Protein AF-J2WR04-F1 (afdb_monomer)

Nearest PDB structures (foldseek):
  4c2e-assembly1_B  TM=9.313E-01  e=5.867E-03  Bacillus subtilis subsp. subtilis str. 168
  4c2c-assembly1_A  TM=5.472E-01  e=3.733E-03  Bacillus subtilis subsp. subtilis str. 168
  4c2g-assembly1_A-2  TM=5.719E-01  e=6.570E-03  Bacillus subtilis subsp. subtilis str. 168
  4c2h-assembly1_B  TM=5.381E-01  e=5.240E-03  Bacillus subtilis subsp. subtilis str. 168
  4g54-assembly1_A  TM=4.168E-01  e=1.370E-02  Vibrio vulnificus

Mean predicted aligned error: 16.48 Å

Secondary structure (DSSP, 8-state):
-----------------------------S-----SEEEEE--GGG-SEEEEEEETTTTEEEEEETT-TTPEEE---EEEE-GGGPEEEE-SSSS-EEEEEE-TTSPEEEEEEEEEEEEE---SS---S---PEEEEEEEEE-B--HHHHH-S--SS----SEE-TT-B-HHHHHHHHHHHHTTS--S---SB--HHHHHHHHHHHHHTTS-----EEHHHHHHHHHHHHHH----

Solvent-accessible surface area (backbone atoms only — not comparable to full-atom values): 14026 Å² total; per-residue (Å²): 134,84,87,88,84,86,84,84,92,77,92,74,90,76,84,79,79,82,74,82,79,79,78,72,83,73,78,79,89,62,85,71,71,85,60,46,21,2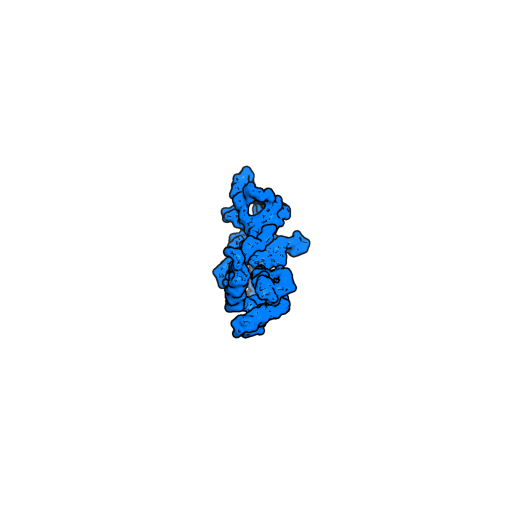8,45,34,78,41,59,68,92,81,41,56,51,33,32,42,38,36,33,66,77,78,70,43,46,41,34,34,36,56,93,38,48,85,39,40,24,28,62,84,50,61,71,45,83,49,76,96,70,28,36,41,27,33,42,96,84,55,88,28,30,33,42,35,38,70,45,96,88,54,34,34,37,40,40,27,46,57,20,65,26,40,60,52,68,85,51,98,59,91,64,82,92,77,61,79,67,44,68,42,66,48,78,44,76,18,44,59,44,56,68,71,75,57,61,63,62,90,74,90,84,69,79,72,72,52,63,48,45,70,77,43,68,33,58,65,39,25,55,54,39,41,46,32,32,77,66,66,52,34,96,66,84,59,44,39,58,32,38,73,65,52,23,50,21,43,20,50,52,27,49,76,74,75,45,80,61,75,28,53,43,28,57,67,54,49,52,53,49,50,56,55,36,56,69,72,64,71,76,131

pLDDT: mean 73.37, std 18.85, range [32.47, 96.75]

Foldseek 3Di:
DDDDDDDDDDDDDDDDDDDPPPPDPPDDPDDDDLFQKFKDADDVVVDQWGMWIARNVVRWIWTDTDLAPQWTWTAPWDWDQDPPRWIKTADPPDPWIWIWDQDPVSWIKIATDQGWIATPRPDPDDADRDDPTDGDHDIDTTHGDDVVVVPPPVDDDDPPFQWADAADFHPVQQRLQVLLVLVVLADDRRGRHCHVSQLNSLLVQCVVVVHHSRSIRGPVSVVVSSVVSVVSPPPD

Sequence (236 aa):
MNRFHSPSLGLLLFALAMSPATAQPKKPTAKPPAAQCFRLDVDEAHGPIKRIQVDYGKKDFTVEQWGAPGIRYVMAANCTPGKNGVLSCGTECEGGGASLSIRRDGVLVLDAEAFPLYAEVKSALPGPGDVDAAVLTGLFNLPPVSDQLCGDAIEANQRPELDLRKGEFEPRIKELEQMLVDLGYLARRPSWYFTGKTEAAIAQFQRAIGSKSTGVADAETVGKLRMTAAVRGGSC

Radius of gyration: 29.05 Å; Cα contacts (8 Å, |Δi|>4): 383; chains: 1; bounding box: 70×41×114 Å

Structure (mmCIF, N/CA/C/O backbone):
data_AF-J2WR04-F1
#
_entry.id   AF-J2WR04-F1
#
loop_
_atom_site.group_PDB
_atom_site.id
_atom_site.type_symbol
_atom_site.label_atom_id
_atom_site.label_alt_id
_atom_site.label_comp_id
_atom_site.label_asym_id
_atom_site.label_entity_id
_atom_site.label_seq_id
_atom_site.pdbx_PDB_ins_code
_atom_site.Cartn_x
_atom_site.Cartn_y
_atom_site.Cartn_z
_atom_site.occupancy
_atom_site.B_iso_or_equiv
_atom_site.auth_seq_id
_atom_site.auth_comp_id
_atom_site.auth_asym_id
_atom_site.auth_atom_id
_atom_site.pdbx_PDB_model_num
ATOM 1 N N . MET A 1 1 ? -43.347 23.421 -84.878 1.00 40.16 1 MET A N 1
ATOM 2 C CA . MET A 1 1 ? -41.949 23.864 -84.688 1.00 40.16 1 MET A CA 1
ATOM 3 C C . MET A 1 1 ? -41.861 24.639 -83.381 1.00 40.16 1 MET A C 1
ATOM 5 O O . MET A 1 1 ? -42.708 25.483 -83.155 1.00 40.16 1 MET A O 1
ATOM 9 N N . ASN A 1 2 ? -40.845 24.330 -82.573 1.00 35.72 2 ASN A N 1
ATOM 10 C CA . ASN A 1 2 ? -40.285 25.116 -81.463 1.00 35.72 2 ASN A CA 1
ATOM 11 C C . ASN A 1 2 ? -41.105 25.438 -80.191 1.00 35.72 2 ASN A C 1
ATOM 13 O O . ASN A 1 2 ? -41.858 26.395 -80.143 1.00 35.72 2 ASN A O 1
ATOM 17 N N . ARG A 1 3 ? -40.748 24.666 -79.147 1.00 44.47 3 ARG A N 1
ATOM 18 C CA . ARG A 1 3 ? -40.232 25.027 -77.802 1.00 44.47 3 ARG A CA 1
ATOM 19 C C . ARG A 1 3 ? -41.023 25.946 -76.846 1.00 44.47 3 ARG A C 1
ATOM 21 O O . ARG A 1 3 ? -41.546 26.976 -77.234 1.00 44.47 3 ARG A O 1
ATOM 28 N N . PHE A 1 4 ? -40.822 25.602 -75.560 1.00 39.12 4 PHE A N 1
ATOM 29 C CA . PHE A 1 4 ? -40.938 26.381 -74.310 1.00 39.12 4 PHE A CA 1
ATOM 30 C C . PHE A 1 4 ? -42.288 26.354 -73.560 1.00 39.12 4 PHE A C 1
ATOM 32 O O . PHE A 1 4 ? -43.213 27.049 -73.949 1.00 39.12 4 PHE A O 1
ATOM 39 N N . HIS A 1 5 ? -42.377 25.659 -72.411 1.00 38.19 5 HIS A N 1
ATOM 40 C CA . HIS A 1 5 ? -42.138 26.241 -71.069 1.00 38.19 5 HIS A CA 1
ATOM 41 C C . HIS A 1 5 ? -42.432 25.254 -69.907 1.00 38.19 5 HIS A C 1
ATOM 43 O O . HIS A 1 5 ? -43.482 24.629 -69.869 1.00 38.19 5 HIS A O 1
ATOM 49 N N . SER A 1 6 ? -41.470 25.213 -68.975 1.00 46.34 6 SER A N 1
ATOM 50 C CA . SER A 1 6 ? -41.470 24.920 -67.523 1.00 46.34 6 SER A CA 1
ATOM 51 C C . SER A 1 6 ? -42.136 23.676 -66.889 1.00 46.34 6 SER A C 1
ATOM 53 O O . SER A 1 6 ? -43.314 23.412 -67.111 1.00 46.34 6 SER A O 1
ATOM 55 N N . PRO A 1 7 ? -41.412 22.982 -65.975 1.00 47.91 7 PRO A N 1
ATOM 56 C CA . PRO A 1 7 ? -41.937 21.928 -65.114 1.00 47.91 7 PRO A CA 1
ATOM 57 C C . PRO A 1 7 ? -42.412 22.445 -63.741 1.00 47.91 7 PRO A C 1
ATOM 59 O O . PRO A 1 7 ? -42.090 23.549 -63.300 1.00 47.91 7 PRO A O 1
ATOM 62 N N . SER A 1 8 ? -43.192 21.587 -63.090 1.00 44.09 8 SER A N 1
ATOM 63 C CA . SER A 1 8 ? -43.980 21.775 -61.875 1.00 44.09 8 SER A CA 1
ATOM 64 C C . SER A 1 8 ? -43.195 22.172 -60.621 1.00 44.09 8 SER A C 1
ATOM 66 O O . SER A 1 8 ? -42.158 21.596 -60.296 1.00 44.09 8 SER A O 1
ATOM 68 N N . LEU A 1 9 ? -43.776 23.103 -59.860 1.00 46.12 9 LEU A N 1
ATOM 69 C CA . LEU A 1 9 ? -43.355 23.510 -58.523 1.00 46.12 9 LEU A CA 1
ATOM 70 C C . LEU A 1 9 ? -43.966 22.543 -57.489 1.00 46.12 9 LEU A C 1
ATOM 72 O O . LEU A 1 9 ? -45.148 22.635 -57.166 1.00 46.12 9 LEU A O 1
ATOM 76 N N . GLY A 1 10 ? -43.172 21.590 -57.001 1.00 44.19 10 GLY A N 1
ATOM 77 C CA . GLY A 1 10 ? -43.526 20.686 -55.905 1.00 44.19 10 GLY A CA 1
ATOM 78 C C . GLY A 1 10 ? -42.571 20.896 -54.738 1.00 44.19 10 GLY A C 1
ATOM 79 O O . GLY A 1 10 ? -41.452 20.392 -54.746 1.00 44.19 10 GLY A O 1
ATOM 80 N N . LEU A 1 11 ? -43.006 21.690 -53.764 1.00 50.59 11 LEU A N 1
ATOM 81 C CA . LEU A 1 11 ? -42.272 22.035 -52.552 1.00 50.59 11 LEU A CA 1
ATOM 82 C C . LEU A 1 11 ? -42.224 20.810 -51.616 1.00 50.59 11 LEU A C 1
ATOM 84 O O . LEU A 1 11 ? -43.235 20.446 -51.022 1.00 50.59 11 LEU A O 1
ATOM 88 N N . LEU A 1 12 ? -41.061 20.170 -51.482 1.00 47.12 12 LEU A N 1
ATOM 89 C CA . LEU A 1 12 ? -40.796 19.132 -50.479 1.00 47.12 12 LEU A CA 1
ATOM 90 C C . LEU A 1 12 ? -39.713 19.648 -49.526 1.00 47.12 12 LEU A C 1
ATOM 92 O O . LEU A 1 12 ? -38.527 19.652 -49.853 1.00 47.12 12 LEU A O 1
ATOM 96 N N . LEU A 1 13 ? -40.137 20.107 -48.344 1.00 46.44 13 LEU A N 1
ATOM 97 C CA . LEU A 1 13 ? -39.250 20.334 -47.205 1.00 46.44 13 LEU A CA 1
ATOM 98 C C . LEU A 1 13 ? -38.704 18.978 -46.733 1.00 46.44 13 LEU A C 1
ATOM 100 O O . LEU A 1 13 ? -39.419 18.213 -46.091 1.00 46.44 13 LEU A O 1
ATOM 104 N N . PHE A 1 14 ? -37.431 18.705 -47.007 1.00 46.47 14 PHE A N 1
ATOM 105 C CA . PHE A 1 14 ? -36.668 17.690 -46.285 1.00 46.47 14 PHE A CA 1
ATOM 106 C C . PHE A 1 14 ? -35.839 18.382 -45.202 1.00 46.47 14 PHE A C 1
ATOM 108 O O . PHE A 1 14 ? -34.864 19.077 -45.485 1.00 46.47 14 PHE A O 1
ATOM 115 N N . ALA A 1 15 ? -36.252 18.201 -43.950 1.00 50.16 15 ALA A N 1
ATOM 116 C CA . ALA A 1 15 ? -35.460 18.555 -42.785 1.00 50.16 15 ALA A CA 1
ATOM 117 C C . ALA A 1 15 ? -34.218 17.647 -42.731 1.00 50.16 15 ALA A C 1
ATOM 119 O O . ALA A 1 15 ? -34.334 16.451 -42.462 1.00 50.16 15 ALA A O 1
ATOM 120 N N . LEU A 1 16 ? -33.028 18.198 -42.990 1.00 44.72 16 LEU A N 1
ATOM 121 C CA . LEU A 1 16 ? -31.776 17.515 -42.667 1.00 44.72 16 LEU A CA 1
ATOM 122 C C . LEU A 1 16 ? -31.535 17.616 -41.157 1.00 44.72 16 LEU A C 1
ATOM 124 O O . LEU A 1 16 ? -31.163 18.667 -40.637 1.00 44.72 16 LEU A O 1
ATOM 128 N N . ALA A 1 17 ? -31.728 16.500 -40.460 1.00 48.22 17 ALA A N 1
ATOM 129 C CA . ALA A 1 17 ? -31.204 16.298 -39.120 1.00 48.22 17 ALA A CA 1
ATOM 130 C C . ALA A 1 17 ? -29.667 16.251 -39.185 1.00 48.22 17 ALA A C 1
ATOM 132 O O . ALA A 1 17 ? -29.094 15.365 -39.819 1.00 48.22 17 ALA A O 1
ATOM 133 N N . MET A 1 18 ? -28.988 17.203 -38.542 1.00 44.94 18 MET A N 1
ATOM 134 C CA . MET A 1 18 ? -27.543 17.117 -38.331 1.00 44.94 18 MET A CA 1
ATOM 135 C C . MET A 1 18 ? -27.273 16.143 -37.183 1.00 44.94 18 MET A C 1
ATOM 137 O O . MET A 1 18 ? -27.540 16.448 -36.023 1.00 44.94 18 MET A O 1
ATOM 141 N N . SER A 1 19 ? -26.750 14.958 -37.497 1.00 49.19 19 SER A N 1
ATOM 142 C CA . SER A 1 19 ? -26.147 14.083 -36.490 1.00 49.19 19 SER A CA 1
ATOM 143 C C . SER A 1 19 ? -24.851 14.719 -35.966 1.00 49.19 19 SER A C 1
ATOM 145 O O . SER A 1 19 ? -24.053 15.199 -36.777 1.00 49.19 19 SER A O 1
ATOM 147 N N . PRO A 1 20 ? -24.573 14.703 -34.650 1.00 43.84 20 PRO A N 1
ATOM 148 C CA . PRO A 1 20 ? -23.241 15.020 -34.163 1.00 43.84 20 PRO A CA 1
ATOM 149 C C . PRO A 1 20 ? -22.290 13.909 -34.616 1.00 43.84 20 PRO A C 1
ATOM 151 O O . PRO A 1 20 ? -22.483 12.734 -34.302 1.00 43.84 20 PRO A O 1
ATOM 154 N N . ALA A 1 21 ? -21.271 14.278 -35.390 1.00 44.28 21 ALA A N 1
ATOM 155 C CA . ALA A 1 21 ? -20.187 13.380 -35.745 1.00 44.28 21 ALA A CA 1
ATOM 156 C C . ALA A 1 21 ? -19.508 12.898 -34.456 1.00 44.28 21 ALA A C 1
ATOM 158 O O . ALA A 1 21 ? -18.869 13.676 -33.747 1.00 44.28 21 ALA A O 1
ATOM 159 N N . THR A 1 22 ? -19.640 11.610 -34.146 1.00 41.69 22 THR A N 1
ATOM 160 C CA . THR A 1 22 ? -18.809 10.950 -33.141 1.00 41.69 22 THR A CA 1
ATOM 161 C C . THR A 1 22 ? -17.368 10.996 -33.639 1.00 41.69 22 THR A C 1
ATOM 163 O O . THR A 1 22 ? -16.982 10.232 -34.526 1.00 41.69 22 THR A O 1
ATOM 166 N N . ALA A 1 23 ? -16.578 11.928 -33.110 1.00 44.06 23 ALA A N 1
ATOM 167 C CA . ALA A 1 23 ? -15.140 11.941 -33.307 1.00 44.06 23 ALA A CA 1
ATOM 168 C C . ALA A 1 23 ? -14.570 10.642 -32.720 1.00 44.06 23 ALA A C 1
ATOM 170 O O . ALA A 1 23 ? -14.511 10.469 -31.505 1.00 44.06 23 ALA A O 1
ATOM 171 N N . GLN A 1 24 ? -14.186 9.704 -33.585 1.00 42.91 24 GLN A N 1
ATOM 172 C CA . GLN A 1 24 ? -13.386 8.560 -33.165 1.00 42.91 24 GLN A CA 1
ATOM 173 C C . GLN A 1 24 ? -12.026 9.077 -32.665 1.00 42.91 24 GLN A C 1
ATOM 175 O O . GLN A 1 24 ? -11.459 9.982 -33.292 1.00 42.91 24 GLN A O 1
ATOM 180 N N . PRO A 1 25 ? -11.482 8.538 -31.560 1.00 42.47 25 PRO A N 1
ATOM 181 C CA . PRO A 1 25 ? -10.188 8.965 -31.054 1.00 42.47 25 PRO A CA 1
ATOM 182 C C . PRO A 1 25 ? -9.122 8.658 -32.110 1.00 42.47 25 PRO A C 1
ATOM 184 O O . PRO A 1 25 ? -8.842 7.501 -32.426 1.00 42.47 25 PRO A O 1
ATOM 187 N N . LYS A 1 26 ? -8.537 9.712 -32.692 1.00 40.03 26 LYS A N 1
ATOM 188 C CA . LYS A 1 26 ? -7.386 9.584 -33.588 1.00 40.03 26 LYS A CA 1
ATOM 189 C C . LYS A 1 26 ? -6.269 8.879 -32.822 1.00 40.03 26 LYS A C 1
ATOM 191 O O . LYS A 1 26 ? -5.815 9.383 -31.799 1.00 40.03 26 LYS A O 1
ATOM 196 N N . LYS A 1 27 ? -5.816 7.735 -33.339 1.00 39.84 27 LYS A N 1
ATOM 197 C CA . LYS A 1 27 ? -4.609 7.042 -32.878 1.00 39.84 27 LYS A CA 1
ATOM 198 C C . LYS A 1 27 ? -3.439 8.041 -32.930 1.00 39.84 27 LYS A C 1
ATOM 200 O O . LYS A 1 27 ? -3.128 8.507 -34.027 1.00 39.84 27 LYS A O 1
ATOM 205 N N . PRO A 1 28 ? -2.820 8.422 -31.799 1.00 40.84 28 PRO A N 1
ATOM 206 C CA . PRO A 1 28 ? -1.746 9.404 -31.821 1.00 40.84 28 PRO A CA 1
ATOM 207 C C . PRO A 1 28 ? -0.501 8.777 -32.462 1.00 40.84 28 PRO A C 1
ATOM 209 O O . PRO A 1 28 ? 0.129 7.887 -31.902 1.00 40.84 28 PRO A O 1
ATOM 212 N N . THR A 1 29 ? -0.161 9.229 -33.669 1.00 47.31 29 THR A N 1
ATOM 213 C CA . THR A 1 29 ? 1.024 8.826 -34.448 1.00 47.31 29 THR A CA 1
ATOM 214 C C . THR A 1 29 ? 2.242 9.712 -34.163 1.00 47.31 29 THR A C 1
ATOM 216 O O . THR A 1 29 ? 3.061 9.952 -35.047 1.00 47.31 29 THR A O 1
ATOM 219 N N . ALA A 1 30 ? 2.374 10.223 -32.939 1.00 42.84 30 ALA A N 1
ATOM 220 C CA . ALA A 1 30 ? 3.570 10.927 -32.492 1.00 42.84 30 ALA A CA 1
ATOM 221 C C . ALA A 1 30 ? 4.407 9.967 -31.642 1.00 42.84 30 ALA A C 1
ATOM 223 O O . ALA A 1 30 ? 3.876 9.352 -30.719 1.00 42.84 30 ALA A O 1
ATOM 224 N N . LYS A 1 31 ? 5.704 9.827 -31.957 1.00 35.97 31 LYS A N 1
ATOM 225 C CA . LYS A 1 31 ? 6.676 9.142 -31.092 1.00 35.97 31 LYS A CA 1
ATOM 226 C C . LYS A 1 31 ? 6.523 9.739 -29.685 1.00 35.97 31 LYS A C 1
ATOM 228 O O . LYS A 1 31 ? 6.744 10.946 -29.562 1.00 35.97 31 LYS A O 1
ATOM 233 N N . PRO A 1 32 ? 6.104 8.957 -28.672 1.00 40.16 32 PRO A N 1
ATOM 234 C CA . PRO A 1 32 ? 5.915 9.494 -27.336 1.00 40.16 32 PRO A CA 1
ATOM 235 C C . PRO A 1 32 ? 7.220 10.164 -26.886 1.00 40.16 32 PRO A C 1
ATOM 237 O O . PRO A 1 32 ? 8.295 9.619 -27.181 1.00 40.16 32 PRO A O 1
ATOM 240 N N . PRO A 1 33 ? 7.173 11.326 -26.207 1.00 46.59 33 PRO A N 1
ATOM 241 C CA . PRO A 1 33 ? 8.332 11.766 -25.435 1.00 46.59 33 PRO A CA 1
ATOM 242 C C . PRO A 1 33 ? 8.764 10.589 -24.555 1.00 46.59 33 PRO A C 1
ATOM 244 O O . PRO A 1 33 ? 7.907 9.804 -24.154 1.00 46.59 33 PRO A O 1
ATOM 247 N N . ALA A 1 34 ? 10.073 10.410 -24.341 1.00 58.47 34 ALA A N 1
ATOM 248 C CA . ALA A 1 34 ? 10.599 9.295 -23.555 1.00 58.47 34 ALA A CA 1
ATOM 249 C C . ALA A 1 34 ? 9.830 9.228 -22.232 1.00 58.47 34 ALA A C 1
ATOM 251 O O . ALA A 1 34 ? 10.015 10.095 -21.380 1.00 58.47 34 ALA A O 1
ATOM 252 N N . ALA A 1 35 ? 8.891 8.284 -22.130 1.00 59.97 35 ALA A N 1
ATOM 253 C CA . ALA A 1 35 ? 7.985 8.232 -21.002 1.00 59.97 35 ALA A CA 1
ATOM 254 C C . ALA A 1 35 ? 8.853 8.035 -19.767 1.00 59.97 35 ALA A C 1
ATOM 256 O O . ALA A 1 35 ? 9.663 7.109 -19.720 1.00 59.97 35 ALA A O 1
ATOM 257 N N . GLN A 1 36 ? 8.744 8.946 -18.806 1.00 77.25 36 GLN A N 1
ATOM 258 C CA . GLN A 1 36 ? 9.477 8.812 -17.552 1.00 77.25 36 GLN A CA 1
ATOM 259 C C . GLN A 1 36 ? 8.764 7.841 -16.615 1.00 77.25 36 GLN A C 1
ATOM 261 O O . GLN A 1 36 ? 9.330 7.449 -15.606 1.00 77.25 36 GLN A O 1
ATOM 266 N N . CYS A 1 37 ? 7.550 7.420 -16.972 1.00 87.56 37 CYS A N 1
ATOM 267 C CA . CYS A 1 37 ? 6.649 6.718 -16.089 1.00 87.56 37 CYS A CA 1
ATOM 268 C C . CYS A 1 37 ? 6.098 5.452 -16.721 1.00 87.56 37 CYS A C 1
ATOM 270 O O . CYS A 1 37 ? 5.628 5.445 -17.863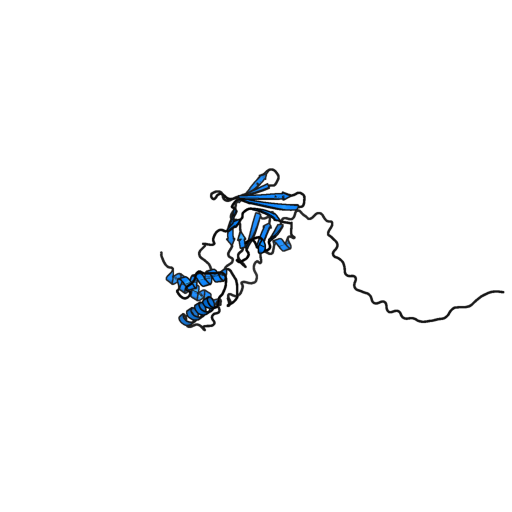 1.00 87.56 37 CYS A O 1
ATOM 272 N N . PHE A 1 38 ? 6.125 4.385 -15.935 1.00 91.25 38 PHE A N 1
ATOM 273 C CA . PHE A 1 38 ? 5.757 3.049 -16.364 1.00 91.25 38 PHE A CA 1
ATOM 274 C C . PHE A 1 38 ? 4.862 2.414 -15.314 1.00 91.25 38 PHE A C 1
ATOM 276 O O . PHE A 1 38 ? 5.111 2.565 -14.117 1.00 91.25 38 PHE A O 1
ATOM 283 N N . ARG A 1 39 ? 3.822 1.704 -15.753 1.00 91.62 39 ARG A N 1
ATOM 284 C CA . ARG A 1 39 ? 2.851 1.084 -14.847 1.00 91.62 39 ARG A CA 1
ATOM 285 C C . ARG A 1 39 ? 2.447 -0.292 -15.339 1.00 91.62 39 ARG A C 1
ATOM 287 O O . ARG A 1 39 ? 2.107 -0.453 -16.505 1.00 91.62 39 ARG A O 1
ATOM 294 N N . LEU A 1 40 ? 2.411 -1.253 -14.430 1.00 90.94 40 LEU A N 1
ATOM 295 C CA . LEU A 1 40 ? 1.812 -2.563 -14.636 1.00 90.94 40 LEU A CA 1
ATOM 296 C C . LEU A 1 40 ? 0.727 -2.761 -13.581 1.00 90.94 40 LEU A C 1
ATOM 298 O O . LEU A 1 40 ? 1.027 -2.749 -12.392 1.00 90.94 40 LEU A O 1
ATOM 302 N N . ASP A 1 41 ? -0.518 -2.938 -14.015 1.00 88.62 41 ASP A N 1
ATOM 303 C CA . ASP A 1 41 ? -1.601 -3.423 -13.160 1.00 88.62 41 ASP A CA 1
ATOM 304 C C . ASP A 1 41 ? -1.691 -4.948 -13.327 1.00 88.62 41 ASP A C 1
ATOM 306 O O . ASP A 1 41 ? -1.664 -5.456 -14.451 1.00 88.62 41 ASP A O 1
ATOM 310 N N . VAL A 1 42 ? -1.760 -5.673 -12.215 1.00 86.81 42 VAL A N 1
ATOM 311 C CA . VAL A 1 42 ? -1.748 -7.138 -12.168 1.00 86.81 42 VAL A CA 1
ATOM 312 C C . VAL A 1 42 ? -3.055 -7.605 -11.538 1.00 86.81 42 VAL A C 1
ATOM 314 O O . VAL A 1 42 ? -3.457 -7.122 -10.481 1.00 86.81 42 VAL A O 1
ATOM 317 N N . ASP A 1 43 ? -3.741 -8.526 -12.208 1.00 82.56 43 ASP A N 1
ATOM 318 C CA . ASP A 1 43 ? -4.983 -9.108 -11.700 1.00 82.56 43 ASP A CA 1
ATOM 319 C C . ASP A 1 43 ? -4.710 -9.985 -10.468 1.00 82.56 43 ASP A C 1
ATOM 321 O O . ASP A 1 43 ? -3.687 -10.670 -10.416 1.00 82.56 43 ASP A O 1
ATOM 325 N N . GLU A 1 44 ? -5.627 -9.978 -9.496 1.00 78.19 44 GLU A N 1
ATOM 326 C CA . GLU A 1 44 ? -5.503 -10.702 -8.221 1.00 78.19 44 GLU A CA 1
ATOM 327 C C . GLU A 1 44 ? -5.238 -12.204 -8.408 1.00 78.19 44 GLU A C 1
ATOM 329 O O . GLU A 1 44 ? -4.536 -12.820 -7.605 1.00 78.19 44 GLU A O 1
ATOM 334 N N . ALA A 1 45 ? -5.698 -12.793 -9.517 1.00 76.69 45 ALA A N 1
ATOM 335 C CA . ALA A 1 45 ? -5.422 -14.187 -9.854 1.00 76.69 45 ALA A CA 1
ATOM 336 C C . ALA A 1 45 ? -3.926 -14.496 -10.073 1.00 76.69 45 ALA A C 1
ATOM 338 O O . ALA A 1 45 ? -3.525 -15.658 -9.999 1.00 76.69 45 ALA A O 1
ATOM 339 N N . HIS A 1 46 ? -3.096 -13.484 -10.344 1.00 78.31 46 HIS A N 1
ATOM 340 C CA . HIS A 1 46 ? -1.670 -13.640 -10.653 1.00 78.31 46 HIS A CA 1
ATOM 341 C C . HIS A 1 46 ? -0.754 -13.351 -9.458 1.00 78.31 46 HIS A C 1
ATOM 343 O O . HIS A 1 46 ? 0.469 -13.370 -9.606 1.00 78.31 46 HIS A O 1
ATOM 349 N N . GLY A 1 47 ? -1.324 -13.117 -8.273 1.00 75.94 47 GLY A N 1
ATOM 350 C CA . GLY A 1 47 ? -0.579 -12.992 -7.028 1.00 75.94 47 GLY A CA 1
ATOM 351 C C . GLY A 1 47 ? -0.933 -11.743 -6.221 1.00 75.94 47 GLY A C 1
ATOM 352 O O . GLY A 1 47 ? -1.896 -11.043 -6.519 1.00 75.94 47 GLY A O 1
ATOM 353 N N . PRO A 1 48 ? -0.147 -11.447 -5.173 1.00 78.25 48 PRO A N 1
ATOM 354 C CA . PRO A 1 48 ? -0.471 -10.391 -4.218 1.00 78.25 48 PRO A CA 1
ATOM 355 C C . PRO A 1 48 ? -0.219 -8.985 -4.766 1.00 78.25 48 PRO A C 1
ATOM 357 O O . PRO A 1 48 ? -0.640 -8.014 -4.153 1.00 78.25 48 PRO A O 1
ATOM 360 N N . ILE A 1 49 ? 0.477 -8.838 -5.893 1.00 84.75 49 ILE A N 1
ATOM 361 C CA . ILE A 1 49 ? 0.770 -7.530 -6.480 1.00 84.75 49 ILE A CA 1
ATOM 362 C C . ILE A 1 49 ? -0.463 -7.054 -7.239 1.00 84.75 49 ILE A C 1
ATOM 364 O O . ILE A 1 49 ? -0.972 -7.759 -8.101 1.00 84.75 49 ILE A O 1
ATOM 368 N N . LYS A 1 50 ? -0.907 -5.837 -6.938 1.00 84.62 50 LYS A N 1
ATOM 369 C CA . LYS A 1 50 ? -1.978 -5.143 -7.655 1.00 84.62 50 LYS A CA 1
ATOM 370 C C . LYS A 1 50 ? -1.423 -4.200 -8.706 1.00 84.62 50 LYS A C 1
ATOM 372 O O . LYS A 1 50 ? -1.949 -4.119 -9.813 1.00 84.62 50 LYS A O 1
ATOM 377 N N . ARG A 1 51 ? -0.367 -3.466 -8.356 1.00 88.62 51 ARG A N 1
ATOM 378 C CA . ARG A 1 51 ? 0.240 -2.470 -9.235 1.00 88.62 51 ARG A CA 1
ATOM 379 C C . ARG A 1 51 ? 1.722 -2.332 -8.959 1.00 88.62 51 ARG A C 1
ATOM 381 O O . ARG A 1 51 ? 2.120 -2.294 -7.802 1.00 88.62 51 ARG A O 1
ATOM 388 N N . ILE A 1 52 ? 2.502 -2.170 -10.019 1.00 89.62 52 ILE A N 1
ATOM 389 C CA . ILE A 1 52 ? 3.877 -1.674 -9.969 1.00 89.62 52 ILE A CA 1
ATOM 390 C C . ILE A 1 52 ? 3.923 -0.393 -10.794 1.00 89.62 52 ILE A C 1
ATOM 392 O O . ILE A 1 52 ? 3.495 -0.384 -11.948 1.00 89.62 52 ILE A O 1
ATOM 396 N N . GLN A 1 53 ? 4.439 0.678 -10.210 1.00 89.75 53 GLN A N 1
ATOM 397 C CA . GLN A 1 53 ? 4.649 1.958 -10.865 1.00 89.75 53 GLN A CA 1
ATOM 398 C C . GLN A 1 53 ? 6.092 2.406 -10.658 1.00 89.75 53 GLN A C 1
ATOM 400 O O . GLN A 1 53 ? 6.611 2.348 -9.544 1.00 89.75 53 GLN A O 1
ATOM 405 N N . VAL A 1 54 ? 6.728 2.853 -11.737 1.00 88.94 54 VAL A N 1
ATOM 406 C CA . VAL A 1 54 ? 8.101 3.358 -11.727 1.00 88.94 54 VAL A CA 1
ATOM 407 C C . VAL A 1 54 ? 8.130 4.718 -12.407 1.00 88.94 54 VAL A C 1
ATOM 409 O O . VAL A 1 54 ? 7.834 4.813 -13.599 1.00 88.94 54 VAL A O 1
ATOM 412 N N . ASP A 1 55 ? 8.519 5.750 -11.662 1.00 86.88 55 ASP A N 1
ATOM 413 C CA . ASP A 1 55 ? 8.995 7.019 -12.213 1.00 86.88 55 ASP A CA 1
ATOM 414 C C . ASP A 1 55 ? 10.516 6.907 -12.382 1.00 86.88 55 ASP A C 1
ATOM 416 O O . ASP A 1 55 ? 11.303 7.078 -11.450 1.00 86.88 55 ASP A O 1
ATOM 420 N N . TYR A 1 56 ? 10.933 6.569 -13.596 1.00 84.06 56 TYR A N 1
ATOM 421 C CA . TYR A 1 56 ? 12.323 6.347 -13.972 1.00 84.06 56 TYR A CA 1
ATOM 422 C C . TYR A 1 56 ? 13.173 7.619 -13.836 1.00 84.06 56 TYR A C 1
ATOM 424 O O . TYR A 1 56 ? 14.365 7.535 -13.542 1.00 84.06 56 TYR A O 1
ATOM 432 N N . GLY A 1 57 ? 12.572 8.799 -14.035 1.00 79.31 57 GLY A N 1
ATOM 433 C CA . GLY A 1 57 ? 13.257 10.087 -13.916 1.00 79.31 57 GLY A CA 1
ATOM 434 C C . GLY A 1 57 ? 13.559 10.443 -12.463 1.00 79.31 57 GLY A C 1
ATOM 435 O O . GLY A 1 57 ? 14.671 10.869 -12.146 1.00 79.31 57 GLY A O 1
ATOM 436 N N . LYS A 1 58 ? 12.588 10.215 -11.573 1.00 79.44 58 LYS A N 1
ATOM 437 C CA . LYS A 1 58 ? 12.744 10.435 -10.127 1.00 79.44 58 LYS A CA 1
ATOM 438 C C . LYS A 1 58 ? 13.381 9.260 -9.391 1.00 79.44 58 LYS A C 1
ATOM 440 O O . LYS A 1 58 ? 13.772 9.427 -8.241 1.00 79.44 58 LYS A O 1
ATOM 445 N N . LYS A 1 59 ? 13.516 8.106 -10.054 1.00 80.94 59 LYS A N 1
ATOM 446 C CA . LYS A 1 59 ? 13.895 6.826 -9.436 1.00 80.94 59 LYS A CA 1
ATOM 447 C C . LYS A 1 59 ? 12.942 6.462 -8.290 1.00 80.94 59 LYS A C 1
ATOM 449 O O . LYS A 1 59 ? 13.380 5.934 -7.273 1.00 80.94 59 LYS A O 1
ATOM 454 N N . ASP A 1 60 ? 11.661 6.779 -8.464 1.00 80.62 60 ASP A N 1
ATOM 455 C CA . ASP A 1 60 ? 10.604 6.489 -7.498 1.00 80.62 60 ASP A CA 1
ATOM 456 C C . ASP A 1 60 ? 9.858 5.221 -7.921 1.00 80.62 60 ASP A C 1
ATOM 458 O O . ASP A 1 60 ? 9.537 5.021 -9.096 1.00 80.62 60 ASP A O 1
ATOM 462 N N . PHE A 1 61 ? 9.622 4.345 -6.953 1.00 83.25 61 PHE A N 1
ATOM 463 C CA . PHE A 1 61 ? 9.090 3.008 -7.150 1.00 83.25 61 PHE A CA 1
ATOM 464 C C . PHE A 1 61 ? 7.962 2.805 -6.168 1.00 83.25 61 PHE A C 1
ATOM 466 O O . PHE A 1 61 ? 8.150 2.906 -4.961 1.00 83.25 61 PHE A O 1
ATOM 473 N N . THR A 1 62 ? 6.786 2.486 -6.687 1.00 84.62 62 THR A N 1
ATOM 474 C CA . THR A 1 62 ? 5.607 2.227 -5.873 1.00 84.62 62 THR A CA 1
ATOM 475 C C . THR A 1 62 ? 5.000 0.899 -6.261 1.00 84.62 62 THR A C 1
ATOM 477 O O . THR A 1 62 ? 4.728 0.638 -7.432 1.00 84.62 62 THR A O 1
ATOM 480 N N . VAL A 1 63 ? 4.731 0.080 -5.257 1.00 85.38 63 VAL A N 1
ATOM 481 C CA . VAL A 1 63 ? 4.011 -1.175 -5.390 1.00 85.38 63 VAL A CA 1
ATOM 482 C C . VAL A 1 63 ? 2.761 -1.110 -4.525 1.00 85.38 63 VAL A C 1
ATOM 484 O O . VAL A 1 63 ? 2.814 -0.750 -3.352 1.00 85.38 63 VAL A O 1
ATOM 487 N N . GLU A 1 64 ? 1.622 -1.458 -5.107 1.00 82.88 64 GLU A N 1
ATOM 488 C CA . GLU A 1 64 ? 0.384 -1.712 -4.374 1.00 82.88 64 GLU A CA 1
ATOM 489 C C . GLU A 1 64 ? 0.130 -3.217 -4.355 1.00 82.88 64 GLU A C 1
ATOM 491 O O . GLU A 1 64 ? 0.385 -3.908 -5.348 1.00 82.88 64 GLU A O 1
ATOM 496 N N . GLN A 1 65 ? -0.426 -3.719 -3.255 1.00 80.88 65 GLN A N 1
ATOM 497 C CA . GLN A 1 65 ? -0.795 -5.124 -3.116 1.00 80.88 65 GLN A CA 1
ATOM 498 C C . GLN A 1 65 ? -2.308 -5.304 -2.982 1.00 80.88 65 GLN A C 1
ATOM 500 O O . GLN A 1 65 ? -3.004 -4.485 -2.374 1.00 80.88 65 GLN A O 1
ATOM 505 N N . TRP A 1 66 ? -2.815 -6.405 -3.531 1.00 75.88 66 TRP A N 1
ATOM 506 C CA . TRP A 1 66 ? -4.134 -6.921 -3.198 1.00 75.88 66 TRP A CA 1
ATOM 507 C C . TRP A 1 66 ? -4.165 -7.301 -1.724 1.00 75.88 66 TRP A C 1
ATOM 509 O O . TRP A 1 66 ? -3.173 -7.746 -1.149 1.00 75.88 66 TRP A O 1
ATOM 519 N N . GLY A 1 67 ? -5.297 -7.057 -1.079 1.00 67.69 67 GLY A N 1
ATOM 520 C CA . GLY A 1 67 ? -5.388 -7.221 0.361 1.00 67.69 67 GLY A CA 1
ATOM 521 C C . GLY A 1 67 ? -4.757 -6.081 1.169 1.00 67.69 67 GLY A C 1
ATOM 522 O O . GLY A 1 67 ? -5.064 -5.992 2.338 1.00 67.69 67 GLY A O 1
ATOM 523 N N . ALA A 1 68 ? -3.962 -5.165 0.608 1.00 66.69 68 ALA A N 1
ATOM 524 C CA . ALA A 1 68 ? -3.340 -4.069 1.368 1.00 66.69 68 ALA A CA 1
ATOM 525 C C . ALA A 1 68 ? -3.770 -2.677 0.853 1.00 66.69 68 ALA A C 1
ATOM 527 O O . ALA A 1 68 ? -2.922 -1.873 0.450 1.00 66.69 68 ALA A O 1
ATOM 528 N N . PRO A 1 69 ? -5.080 -2.365 0.794 1.00 65.19 69 PRO A N 1
ATOM 529 C CA . PRO A 1 69 ? -5.565 -1.131 0.177 1.00 65.19 69 PRO A CA 1
ATOM 530 C C . PRO A 1 69 ? -5.006 0.080 0.913 1.00 65.19 69 PRO A C 1
ATOM 532 O O . PRO A 1 69 ? -5.052 0.120 2.128 1.00 65.19 69 PRO A O 1
ATOM 535 N N . GLY A 1 70 ? -4.483 1.076 0.204 1.00 64.00 70 GLY A N 1
ATOM 536 C CA . GLY A 1 70 ? -3.948 2.289 0.832 1.00 64.00 70 GLY A CA 1
ATOM 537 C C . GLY A 1 70 ? -2.552 2.149 1.452 1.00 64.00 70 GLY A C 1
ATOM 538 O O . GLY A 1 70 ? -2.018 3.157 1.908 1.00 64.00 70 GLY A O 1
ATOM 539 N N . ILE A 1 71 ? -1.933 0.958 1.436 1.00 67.19 71 ILE A N 1
ATOM 540 C CA . ILE A 1 71 ? -0.487 0.824 1.666 1.00 67.19 71 ILE A CA 1
ATOM 541 C C . ILE A 1 71 ? 0.226 1.006 0.332 1.00 67.19 71 ILE A C 1
ATOM 543 O O . ILE A 1 71 ? -0.041 0.278 -0.626 1.00 67.19 71 ILE A O 1
AT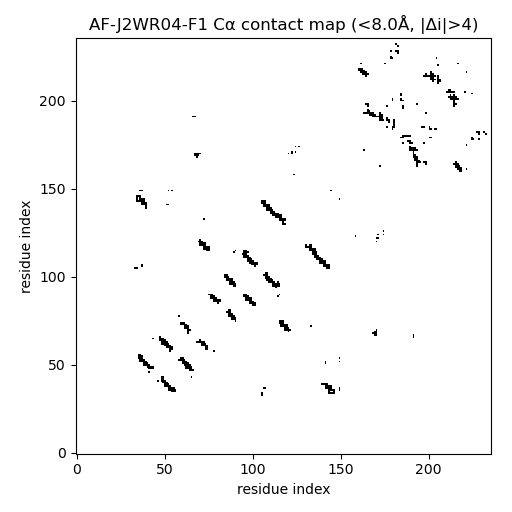OM 547 N N . ARG A 1 72 ? 1.156 1.961 0.281 1.00 75.31 72 ARG A N 1
ATOM 548 C CA . ARG A 1 72 ? 2.145 2.037 -0.793 1.00 75.31 72 ARG A CA 1
ATOM 549 C C . ARG A 1 72 ? 3.412 1.378 -0.295 1.00 75.31 72 ARG A C 1
ATOM 551 O O . ARG A 1 72 ? 3.894 1.717 0.774 1.00 75.31 72 ARG A O 1
ATOM 558 N N . TYR A 1 73 ? 3.946 0.444 -1.056 1.00 78.50 73 TYR A N 1
ATOM 559 C CA . TYR A 1 73 ? 5.263 -0.109 -0.802 1.00 78.50 73 TYR A CA 1
ATOM 560 C C . TYR A 1 73 ? 6.266 0.607 -1.695 1.00 78.50 73 TYR A C 1
ATOM 562 O O . TYR A 1 73 ? 6.067 0.680 -2.906 1.00 78.50 73 TYR A O 1
ATOM 570 N N . VAL A 1 74 ? 7.321 1.143 -1.102 1.00 78.25 74 VAL A N 1
ATOM 571 C CA . VAL A 1 74 ? 8.400 1.834 -1.794 1.00 78.25 74 VAL A CA 1
ATOM 572 C C . VAL A 1 74 ? 9.710 1.095 -1.634 1.00 78.25 74 VAL A C 1
ATOM 574 O O . VAL A 1 74 ? 9.879 0.195 -0.811 1.00 78.25 74 VAL A O 1
ATOM 577 N N . MET A 1 75 ? 10.659 1.499 -2.453 1.00 73.44 75 MET A N 1
ATOM 578 C CA . MET A 1 75 ? 11.996 0.954 -2.476 1.00 73.44 75 MET A CA 1
ATOM 579 C C . MET A 1 75 ? 12.933 1.828 -1.635 1.00 73.44 75 MET A C 1
ATOM 581 O O . MET A 1 75 ? 13.099 3.008 -1.933 1.00 73.44 75 MET A O 1
ATOM 585 N N . ALA A 1 76 ? 13.615 1.244 -0.647 1.00 62.88 76 ALA A N 1
ATOM 586 C CA . ALA A 1 76 ? 14.748 1.891 0.025 1.00 62.88 76 ALA A CA 1
ATOM 587 C C . ALA A 1 76 ? 16.066 1.405 -0.596 1.00 62.88 76 ALA A C 1
ATOM 589 O O . ALA A 1 76 ? 16.870 0.745 0.053 1.00 62.88 76 ALA A O 1
ATOM 590 N N . ALA A 1 77 ? 16.264 1.668 -1.888 1.00 69.12 77 ALA A N 1
ATOM 591 C CA . ALA A 1 77 ? 17.434 1.191 -2.619 1.00 69.12 77 ALA A CA 1
ATOM 592 C C . ALA A 1 77 ? 18.154 2.334 -3.332 1.00 69.12 77 ALA A C 1
ATOM 594 O O . ALA A 1 77 ? 17.536 3.226 -3.917 1.00 69.12 77 ALA A O 1
ATOM 595 N N . ASN A 1 78 ? 19.482 2.266 -3.336 1.00 79.69 78 ASN A N 1
ATOM 596 C CA . ASN A 1 78 ? 20.304 3.188 -4.101 1.00 79.69 78 ASN A CA 1
ATOM 597 C C . ASN A 1 78 ? 20.390 2.686 -5.543 1.00 79.69 78 ASN A C 1
ATOM 599 O O . ASN A 1 78 ? 20.878 1.588 -5.805 1.00 79.69 78 ASN A O 1
ATOM 603 N N . CYS A 1 79 ? 19.923 3.500 -6.490 1.00 84.38 79 CYS A N 1
ATOM 604 C CA . CYS A 1 79 ? 19.978 3.173 -7.911 1.00 84.38 79 CYS A CA 1
ATOM 605 C C . CYS A 1 79 ? 21.158 3.856 -8.608 1.00 84.38 79 CYS A C 1
ATOM 607 O O . CYS A 1 79 ? 21.191 5.090 -8.758 1.00 84.38 79 CYS A O 1
ATOM 609 N N . THR A 1 80 ? 22.085 3.041 -9.109 1.00 86.31 80 THR A N 1
ATOM 610 C CA . THR A 1 80 ? 23.274 3.472 -9.849 1.00 86.31 80 THR A CA 1
ATOM 611 C C . THR A 1 80 ? 23.126 3.194 -11.350 1.00 86.31 80 THR A C 1
ATOM 613 O O . THR A 1 80 ? 22.651 2.125 -11.742 1.00 86.31 80 THR A O 1
ATOM 616 N N . PRO A 1 81 ? 23.489 4.148 -12.229 1.00 85.50 81 PRO A N 1
ATOM 617 C CA . PRO A 1 81 ? 23.500 3.903 -13.666 1.00 85.50 81 PRO A CA 1
ATOM 618 C C . PRO A 1 81 ? 24.579 2.877 -14.033 1.00 85.50 81 PRO A C 1
ATOM 620 O O . PRO A 1 81 ? 25.758 3.066 -13.737 1.00 85.50 81 PRO A O 1
ATOM 623 N N . GLY A 1 82 ? 24.175 1.810 -14.709 1.00 79.44 82 GLY A N 1
ATOM 624 C CA . GLY A 1 82 ? 25.042 0.802 -15.298 1.00 79.44 82 GLY A CA 1
ATOM 625 C C . GLY A 1 82 ? 25.366 1.078 -16.770 1.00 79.44 82 GLY A C 1
ATOM 626 O O . GLY A 1 82 ? 25.045 2.120 -17.350 1.00 79.44 82 GLY A O 1
ATOM 627 N N . LYS A 1 83 ? 26.021 0.106 -17.413 1.00 77.00 83 LYS A N 1
ATOM 628 C CA . LYS A 1 83 ? 26.319 0.158 -18.853 1.00 77.00 83 LYS A CA 1
ATOM 629 C C . LYS A 1 83 ? 25.023 0.039 -19.666 1.00 77.00 83 LYS A C 1
ATOM 631 O O . LYS A 1 83 ? 24.078 -0.621 -19.250 1.00 77.00 83 LYS A O 1
ATOM 636 N N . ASN A 1 84 ? 24.995 0.645 -20.854 1.00 74.81 84 ASN A N 1
ATOM 637 C CA . ASN A 1 84 ? 23.887 0.550 -21.819 1.00 74.81 84 ASN A CA 1
ATOM 638 C C . ASN A 1 84 ? 22.527 1.085 -21.325 1.00 74.81 84 ASN A C 1
ATOM 640 O O . ASN A 1 84 ? 21.489 0.678 -21.840 1.00 74.81 84 ASN A O 1
ATOM 644 N N . GLY A 1 85 ? 22.523 2.004 -20.355 1.00 77.12 85 GLY A N 1
ATOM 645 C CA . GLY A 1 85 ? 21.289 2.612 -19.848 1.00 77.12 85 GLY A CA 1
ATOM 646 C C . GLY A 1 85 ? 20.483 1.710 -18.914 1.00 77.12 85 GLY A C 1
ATOM 647 O O . GLY A 1 85 ? 19.328 2.023 -18.646 1.00 77.12 85 GLY A O 1
ATOM 648 N N . VAL A 1 86 ? 21.078 0.616 -18.425 1.00 86.88 86 VAL A N 1
ATOM 649 C CA . VAL A 1 86 ? 20.507 -0.198 -17.347 1.00 86.88 86 VAL A CA 1
ATOM 650 C C . VAL A 1 86 ? 20.693 0.544 -16.026 1.00 86.88 86 VAL A C 1
ATOM 652 O O . VAL A 1 86 ? 21.788 1.028 -15.756 1.00 86.88 86 VAL A O 1
ATOM 655 N N . LEU A 1 87 ? 19.656 0.642 -15.201 1.00 88.62 87 LEU A N 1
ATOM 656 C CA . LEU A 1 87 ? 19.732 1.196 -13.851 1.00 88.62 87 LEU A CA 1
ATOM 657 C C . LEU A 1 87 ? 19.703 0.039 -12.845 1.00 88.62 87 LEU A C 1
ATOM 659 O O . LEU A 1 87 ? 18.761 -0.747 -12.848 1.00 88.62 87 LEU A O 1
ATOM 663 N N . SER A 1 88 ? 20.734 -0.071 -12.009 1.00 88.56 88 SER A N 1
ATOM 664 C CA . SER A 1 88 ? 20.854 -1.123 -10.993 1.00 88.56 88 SER A CA 1
ATOM 665 C C . SER A 1 88 ? 20.540 -0.547 -9.618 1.00 88.56 88 SER A C 1
ATOM 667 O O . SER A 1 88 ? 21.238 0.352 -9.149 1.00 88.56 88 SER A O 1
ATOM 669 N N . CYS A 1 89 ? 19.489 -1.056 -8.989 1.00 86.56 89 CYS A N 1
ATOM 670 C CA . CYS A 1 89 ? 18.995 -0.658 -7.678 1.00 86.56 89 CYS A CA 1
ATOM 671 C C . CYS A 1 89 ? 19.232 -1.793 -6.680 1.00 86.56 89 CYS A C 1
ATOM 673 O O . CYS A 1 89 ? 18.954 -2.946 -6.991 1.00 86.56 89 CYS A O 1
ATOM 675 N N . GLY A 1 90 ? 19.732 -1.493 -5.486 1.00 79.44 90 GLY A N 1
ATOM 676 C CA . GLY A 1 90 ? 19.944 -2.509 -4.453 1.00 79.44 90 GLY A CA 1
ATOM 677 C C . GLY A 1 90 ? 20.149 -1.916 -3.066 1.00 79.44 90 GLY A C 1
ATOM 678 O O . GLY A 1 90 ? 20.408 -0.718 -2.918 1.00 79.44 90 GLY A O 1
ATOM 679 N N . THR A 1 91 ? 20.028 -2.777 -2.062 1.00 69.00 91 THR A N 1
ATOM 680 C CA . THR A 1 91 ? 20.425 -2.516 -0.678 1.00 69.00 91 THR A CA 1
ATOM 681 C C . THR A 1 91 ? 21.824 -3.077 -0.452 1.00 69.00 91 THR A C 1
ATOM 683 O O . THR A 1 91 ? 22.108 -4.216 -0.802 1.00 69.00 91 THR A O 1
ATOM 686 N N . GLU A 1 92 ? 22.727 -2.276 0.113 1.00 60.91 92 GLU A N 1
ATOM 687 C CA . GLU A 1 92 ? 24.159 -2.615 0.210 1.00 60.91 92 GLU A CA 1
ATOM 688 C C . GLU A 1 92 ? 24.449 -3.828 1.118 1.00 60.91 92 GLU A C 1
ATOM 690 O O . GLU A 1 92 ? 25.482 -4.475 0.956 1.00 60.91 92 GLU A O 1
ATOM 695 N N . CYS A 1 93 ? 23.543 -4.154 2.049 1.00 58.06 93 CYS A N 1
ATOM 696 C CA . CYS A 1 93 ? 23.781 -5.145 3.107 1.00 58.06 93 CYS A CA 1
ATOM 697 C C . CYS A 1 93 ? 22.873 -6.382 3.069 1.00 58.06 93 CYS A C 1
ATOM 699 O O . CYS A 1 93 ? 23.268 -7.428 3.579 1.00 58.06 93 CYS A O 1
ATOM 701 N N . GLU A 1 94 ? 21.680 -6.294 2.483 1.00 54.72 94 GLU A N 1
ATOM 702 C CA . GLU A 1 94 ? 20.719 -7.399 2.440 1.00 54.72 94 GLU A CA 1
ATOM 703 C C . GLU A 1 94 ? 20.550 -7.815 0.987 1.00 54.72 94 GLU A C 1
ATOM 705 O O . GLU A 1 94 ? 20.102 -7.020 0.163 1.00 54.72 94 GLU A O 1
ATOM 710 N N . GLY A 1 95 ? 21.024 -9.017 0.655 1.00 62.03 95 GLY A N 1
ATOM 711 C CA . GLY A 1 95 ? 21.037 -9.532 -0.709 1.00 62.03 95 GLY A CA 1
ATOM 712 C C . GLY A 1 95 ? 19.665 -9.398 -1.363 1.00 62.03 95 GLY A C 1
ATOM 713 O O . GLY A 1 95 ? 18.700 -10.012 -0.924 1.00 62.03 95 GLY A O 1
ATOM 714 N N . GLY A 1 96 ? 19.608 -8.579 -2.405 1.00 72.62 96 GLY A N 1
ATOM 715 C CA . GLY A 1 96 ? 18.395 -8.273 -3.140 1.00 72.62 96 GLY A CA 1
ATOM 716 C C . GLY A 1 96 ? 18.631 -7.065 -4.038 1.00 72.62 96 GLY A C 1
ATOM 717 O O . GLY A 1 96 ? 19.287 -6.096 -3.647 1.00 72.62 96 GLY A O 1
ATOM 718 N N . GLY A 1 97 ? 18.146 -7.123 -5.272 1.00 84.94 97 GLY A N 1
ATOM 719 C CA . GLY A 1 97 ? 18.401 -6.088 -6.266 1.00 84.94 97 GLY A CA 1
ATOM 720 C C . GLY A 1 97 ? 17.319 -6.016 -7.327 1.00 84.94 97 GLY A C 1
ATOM 721 O O . GLY A 1 97 ? 16.521 -6.932 -7.497 1.00 84.94 97 GLY A O 1
ATOM 722 N N . ALA A 1 98 ? 17.290 -4.904 -8.042 1.00 89.25 98 ALA A N 1
ATOM 723 C CA . ALA A 1 98 ? 16.463 -4.732 -9.213 1.00 89.25 98 ALA A CA 1
ATOM 724 C C . ALA A 1 98 ? 17.278 -4.108 -10.342 1.00 89.25 98 ALA A C 1
ATOM 726 O O . ALA A 1 98 ? 17.999 -3.128 -10.143 1.00 89.25 98 ALA A O 1
ATOM 727 N N . SER A 1 99 ? 17.147 -4.659 -11.543 1.00 90.06 99 SER A N 1
ATOM 728 C CA . SER A 1 99 ? 17.697 -4.079 -12.763 1.00 90.06 99 SER A CA 1
ATOM 729 C C . SER A 1 99 ? 16.573 -3.532 -13.625 1.00 90.06 99 SER A C 1
ATOM 731 O O . SER A 1 99 ? 15.590 -4.212 -13.912 1.00 90.06 99 SER A O 1
ATOM 733 N N . LEU A 1 100 ? 16.731 -2.289 -14.059 1.00 90.75 100 LEU A N 1
ATOM 734 C CA . LEU A 1 100 ? 15.771 -1.594 -14.895 1.00 90.75 100 LEU A CA 1
ATOM 735 C C . LEU A 1 100 ? 16.371 -1.301 -16.256 1.00 90.75 100 LEU A C 1
ATOM 737 O O . LEU A 1 100 ? 17.472 -0.764 -16.351 1.00 90.75 100 LEU A O 1
ATOM 741 N N . SER A 1 101 ? 15.631 -1.592 -17.320 1.00 91.19 101 SER A N 1
ATOM 742 C CA . SER A 1 101 ? 16.049 -1.237 -18.676 1.00 91.19 101 SER A CA 1
ATOM 743 C C . SER A 1 101 ? 14.856 -0.914 -19.563 1.00 91.19 101 SER A C 1
ATOM 745 O O . SER A 1 101 ? 13.839 -1.602 -19.536 1.00 91.19 101 SER A O 1
ATOM 747 N N . ILE A 1 102 ? 14.965 0.143 -20.367 1.00 90.19 102 ILE A N 1
ATOM 748 C CA . ILE A 1 102 ? 13.916 0.519 -21.319 1.00 90.19 102 ILE A CA 1
ATOM 749 C C . ILE A 1 102 ? 14.228 -0.141 -22.663 1.00 90.19 102 ILE A C 1
ATOM 751 O O . ILE A 1 102 ? 15.279 0.093 -23.266 1.00 90.19 102 ILE A O 1
ATOM 755 N N . ARG A 1 103 ? 13.307 -0.976 -23.150 1.00 90.25 103 ARG A N 1
ATOM 756 C CA . ARG A 1 103 ? 13.414 -1.624 -24.462 1.00 90.25 103 ARG A CA 1
ATOM 757 C C . ARG A 1 103 ? 13.171 -0.633 -25.599 1.00 90.25 103 ARG A C 1
ATOM 759 O O . ARG A 1 103 ? 12.641 0.461 -25.424 1.00 90.25 103 ARG A O 1
ATOM 766 N N . ARG A 1 104 ? 13.497 -1.056 -26.824 1.00 86.94 104 ARG A N 1
ATOM 767 C CA . ARG A 1 104 ? 13.295 -0.252 -28.046 1.00 86.94 104 ARG A CA 1
ATOM 768 C C . ARG A 1 104 ? 11.833 0.106 -28.320 1.00 86.94 104 ARG A C 1
ATOM 770 O O . ARG A 1 104 ? 11.582 1.111 -28.975 1.00 86.94 104 ARG A O 1
ATOM 777 N N . ASP A 1 105 ? 10.894 -0.708 -27.849 1.00 86.25 105 ASP A N 1
ATOM 778 C CA . ASP A 1 105 ? 9.453 -0.462 -27.955 1.00 86.25 105 ASP A CA 1
ATOM 779 C C . ASP A 1 105 ? 8.918 0.471 -26.856 1.00 86.25 105 ASP A C 1
ATOM 781 O O . ASP A 1 105 ? 7.722 0.747 -26.815 1.00 86.25 105 ASP A O 1
ATOM 785 N N . GLY A 1 106 ? 9.799 0.984 -25.992 1.00 86.25 106 GLY A N 1
ATOM 786 C CA . GLY A 1 106 ? 9.444 1.905 -24.920 1.00 86.25 106 GLY A CA 1
ATOM 787 C C . GLY A 1 106 ? 8.825 1.225 -23.704 1.00 86.25 106 GLY A C 1
ATOM 788 O O . GLY A 1 106 ? 8.290 1.927 -22.859 1.00 86.25 106 GLY A O 1
ATOM 789 N N . VAL A 1 107 ? 8.878 -0.106 -23.599 1.00 90.50 107 VAL A N 1
ATOM 790 C CA . VAL A 1 107 ? 8.475 -0.844 -22.393 1.00 90.50 107 VAL A CA 1
ATOM 791 C C . VAL A 1 107 ? 9.646 -0.890 -21.416 1.00 90.50 107 VAL A C 1
ATOM 793 O O . VAL A 1 107 ? 10.771 -1.215 -21.809 1.00 90.50 107 VAL A O 1
ATOM 796 N N . LEU A 1 108 ? 9.384 -0.589 -20.145 1.00 92.00 108 LEU A N 1
ATOM 797 C CA . LEU A 1 108 ? 10.353 -0.773 -19.074 1.00 92.00 108 LEU A CA 1
ATOM 798 C C . LEU A 1 108 ? 10.350 -2.235 -18.626 1.00 92.00 108 LEU A C 1
ATOM 800 O O . LEU A 1 108 ? 9.306 -2.797 -18.306 1.00 92.00 108 LEU A O 1
ATOM 804 N N . VAL A 1 109 ? 11.530 -2.833 -18.572 1.00 93.38 109 VAL A N 1
ATOM 805 C CA . VAL A 1 109 ? 11.769 -4.140 -17.969 1.00 93.38 109 VAL A CA 1
ATOM 806 C C . VAL A 1 109 ? 12.317 -3.905 -16.572 1.00 93.38 109 VAL A C 1
ATOM 808 O O . VAL A 1 109 ? 13.364 -3.273 -16.431 1.00 93.38 109 VAL A O 1
ATOM 811 N N . LEU A 1 110 ? 11.601 -4.406 -15.571 1.00 92.19 110 LEU A N 1
ATOM 812 C CA . LEU A 1 110 ? 12.030 -4.483 -14.181 1.00 92.19 110 LEU A CA 1
ATOM 813 C C . LEU A 1 110 ? 12.330 -5.946 -13.867 1.00 92.19 110 LEU A C 1
ATOM 815 O O . LEU A 1 110 ? 11.418 -6.768 -13.847 1.00 92.19 110 LEU A O 1
ATOM 819 N N . ASP A 1 111 ? 13.595 -6.256 -13.637 1.00 92.06 111 ASP A N 1
ATOM 820 C CA . ASP A 1 111 ? 14.046 -7.571 -13.195 1.00 92.06 111 ASP A CA 1
ATOM 821 C C . ASP A 1 111 ? 14.392 -7.488 -11.710 1.00 92.06 111 ASP A C 1
ATOM 823 O O . ASP A 1 111 ? 15.373 -6.838 -11.353 1.00 92.06 111 ASP A O 1
ATOM 827 N N . ALA A 1 112 ? 13.535 -8.039 -10.853 1.00 89.69 112 ALA A N 1
ATOM 828 C CA . ALA A 1 112 ? 13.672 -7.982 -9.404 1.00 89.69 112 ALA A CA 1
ATOM 829 C C . ALA A 1 112 ? 14.123 -9.340 -8.851 1.00 89.69 112 ALA A C 1
ATOM 831 O O . ALA A 1 112 ? 13.452 -10.358 -9.034 1.00 89.69 112 ALA A O 1
ATOM 832 N N . GLU A 1 113 ? 15.219 -9.337 -8.103 1.00 86.75 113 GLU A N 1
ATOM 833 C CA . GLU A 1 113 ? 15.795 -10.495 -7.429 1.00 86.75 113 GLU A CA 1
ATOM 834 C C . GLU A 1 113 ? 15.714 -10.269 -5.922 1.00 86.75 113 GLU A C 1
ATOM 836 O O . GLU A 1 113 ? 16.482 -9.478 -5.379 1.00 86.75 113 GLU A O 1
ATOM 841 N N . ALA A 1 114 ? 14.770 -10.932 -5.245 1.00 80.75 114 ALA A N 1
ATOM 842 C CA . ALA A 1 114 ? 14.573 -10.814 -3.796 1.00 80.75 114 ALA A CA 1
ATOM 843 C C . ALA A 1 114 ? 14.555 -9.354 -3.291 1.00 80.75 114 ALA A C 1
ATOM 845 O O . ALA A 1 114 ? 15.136 -9.017 -2.264 1.00 80.75 114 ALA A O 1
ATOM 846 N N . PHE A 1 115 ? 13.894 -8.470 -4.034 1.00 76.25 115 PHE A N 1
ATOM 847 C CA . PHE A 1 115 ? 14.023 -7.038 -3.846 1.00 76.25 115 PHE A CA 1
ATOM 848 C C . PHE A 1 115 ? 13.173 -6.527 -2.672 1.00 76.25 115 PHE A C 1
ATOM 850 O O . PHE A 1 115 ? 11.947 -6.675 -2.725 1.00 76.25 115 PHE A O 1
ATOM 857 N N . PRO A 1 116 ? 13.769 -5.930 -1.621 1.00 73.12 116 PRO A N 1
ATOM 858 C CA . PRO A 1 116 ? 13.024 -5.517 -0.440 1.00 73.12 116 PRO A CA 1
ATOM 859 C C . PRO A 1 116 ? 12.182 -4.268 -0.721 1.00 73.12 116 PRO A C 1
ATOM 861 O O . PRO A 1 116 ? 12.662 -3.254 -1.233 1.00 73.12 116 PRO A O 1
ATOM 864 N N . LEU A 1 117 ? 10.912 -4.343 -0.345 1.00 74.88 117 LEU A N 1
ATOM 865 C CA . LEU A 1 117 ? 9.956 -3.252 -0.371 1.00 74.88 117 LEU A CA 1
ATOM 866 C C . LEU A 1 117 ? 9.531 -2.906 1.054 1.00 74.88 117 LEU A C 1
ATOM 868 O O . LEU A 1 117 ? 9.168 -3.773 1.852 1.00 74.88 117 LEU A O 1
ATOM 872 N N . TYR A 1 118 ? 9.491 -1.612 1.334 1.00 71.56 118 TYR A N 1
ATOM 873 C CA . TYR A 1 118 ? 9.115 -1.049 2.620 1.00 71.56 118 TYR A CA 1
ATOM 874 C C . TYR A 1 118 ? 7.766 -0.370 2.469 1.00 71.56 118 TYR A C 1
ATOM 876 O O . TYR A 1 118 ? 7.551 0.377 1.521 1.00 71.56 118 TYR A O 1
ATOM 884 N N . ALA A 1 119 ? 6.832 -0.616 3.378 1.00 66.75 119 ALA A N 1
ATOM 885 C CA . ALA A 1 119 ? 5.563 0.092 3.326 1.00 66.75 119 ALA A CA 1
ATOM 886 C C . ALA A 1 119 ? 5.745 1.556 3.758 1.00 66.75 119 ALA A C 1
ATOM 888 O O . ALA A 1 119 ? 6.053 1.850 4.910 1.00 66.75 119 ALA A O 1
ATOM 889 N N . GLU A 1 120 ? 5.471 2.479 2.844 1.00 62.47 120 GLU A N 1
ATOM 890 C CA . GLU A 1 120 ? 5.106 3.850 3.164 1.00 62.47 120 GLU A CA 1
ATOM 891 C C . GLU A 1 120 ? 3.657 3.871 3.638 1.00 62.47 120 GLU A C 1
ATOM 893 O O . GLU A 1 120 ? 2.690 3.942 2.868 1.00 62.47 120 GLU A O 1
ATOM 898 N N . VAL A 1 121 ? 3.500 3.799 4.954 1.00 55.56 121 VAL A N 1
ATOM 899 C CA . VAL A 1 121 ? 2.194 3.949 5.572 1.00 55.56 121 VAL A CA 1
ATOM 900 C C . VAL A 1 121 ? 1.929 5.438 5.788 1.00 55.56 121 VAL A C 1
ATOM 902 O O . VAL A 1 121 ? 2.464 6.057 6.705 1.00 55.56 121 VAL A O 1
ATOM 905 N N . LYS A 1 122 ? 1.050 6.034 4.974 1.00 51.47 122 LYS A N 1
ATOM 906 C CA . LYS A 1 122 ? 0.478 7.365 5.251 1.00 51.47 122 LYS A CA 1
ATOM 907 C C . LYS A 1 122 ? -0.641 7.274 6.285 1.00 51.47 122 LYS A C 1
ATOM 909 O O . LYS A 1 122 ? -1.777 7.686 6.043 1.00 51.47 122 LYS A O 1
ATOM 914 N N . SER A 1 123 ? -0.343 6.699 7.441 1.00 43.44 123 SER A N 1
ATOM 915 C CA . SER A 1 123 ? -1.288 6.672 8.548 1.00 43.44 123 SER A CA 1
ATOM 916 C C . SER A 1 123 ? -1.268 8.022 9.262 1.00 43.44 123 SER A C 1
ATOM 918 O O . SER A 1 123 ? -0.220 8.560 9.606 1.00 43.44 123 SER A O 1
ATOM 920 N N . ALA A 1 124 ? -2.456 8.574 9.531 1.00 45.06 124 ALA A N 1
ATOM 921 C CA . ALA A 1 124 ? -2.620 9.681 10.483 1.00 45.06 124 ALA A CA 1
ATOM 922 C C . ALA A 1 124 ? -2.341 9.237 11.936 1.00 45.06 124 ALA A C 1
ATOM 924 O O . ALA A 1 124 ? -2.288 10.062 12.850 1.00 45.06 124 ALA A O 1
ATOM 925 N N . LEU A 1 125 ? -2.178 7.928 12.141 1.00 50.75 125 LEU A N 1
ATOM 926 C CA . LEU A 1 125 ? -1.797 7.289 13.386 1.00 50.75 125 LEU A CA 1
ATOM 927 C C . LEU A 1 125 ? -0.331 6.856 13.250 1.00 50.75 125 LEU A C 1
ATOM 929 O O . LEU A 1 125 ? -0.002 6.142 12.309 1.00 50.75 125 LEU A O 1
ATOM 933 N N . PRO A 1 126 ? 0.581 7.316 14.119 1.00 43.84 126 PRO A N 1
ATOM 934 C CA . PRO A 1 126 ? 1.939 6.793 14.117 1.00 43.84 126 PRO A CA 1
ATOM 935 C C . PRO A 1 126 ? 1.899 5.358 14.654 1.00 43.84 126 PRO A C 1
ATOM 937 O O . PRO A 1 126 ? 1.602 5.153 15.832 1.00 43.84 126 PRO A O 1
ATOM 940 N N . GLY A 1 127 ? 2.150 4.379 13.788 1.00 42.94 127 GLY A N 1
ATOM 941 C CA . GLY A 1 127 ? 2.348 2.983 14.173 1.00 42.94 127 GLY A CA 1
ATOM 942 C C . GLY A 1 127 ? 3.821 2.689 14.494 1.00 42.94 127 GLY A C 1
ATOM 943 O O . GLY A 1 127 ? 4.704 3.365 13.959 1.00 42.94 127 GLY A O 1
ATOM 944 N N . PRO A 1 128 ? 4.115 1.700 15.359 1.00 37.41 128 PRO A N 1
ATOM 945 C CA . PRO A 1 128 ? 5.459 1.141 15.467 1.00 37.41 128 PRO A CA 1
ATOM 946 C C . PRO A 1 128 ? 5.884 0.574 14.103 1.00 37.41 128 PRO A C 1
ATOM 948 O O . PRO A 1 128 ? 5.095 -0.078 13.419 1.00 37.41 128 PRO A O 1
ATOM 951 N N . GLY A 1 129 ? 7.112 0.899 13.698 1.00 43.81 129 GLY A N 1
ATOM 952 C CA . GLY A 1 129 ? 7.677 0.723 12.357 1.00 43.81 129 GLY A CA 1
ATOM 953 C C . GLY A 1 129 ? 7.984 -0.712 11.929 1.00 43.81 129 GLY A C 1
ATOM 954 O O . GLY A 1 129 ? 8.987 -0.925 11.259 1.00 43.81 129 GLY A O 1
ATOM 955 N N . ASP A 1 130 ? 7.117 -1.667 12.251 1.00 41.53 130 ASP A N 1
ATOM 956 C CA . ASP A 1 130 ? 7.271 -3.071 11.868 1.00 41.53 130 ASP A CA 1
ATOM 957 C C . ASP A 1 130 ? 6.216 -3.436 10.818 1.00 41.53 130 ASP A C 1
ATOM 959 O O . ASP A 1 130 ? 5.245 -4.164 11.046 1.00 41.53 130 ASP A O 1
ATOM 963 N N . VAL A 1 131 ? 6.377 -2.858 9.634 1.00 50.41 131 VAL A N 1
ATOM 964 C CA . VAL A 1 131 ? 5.705 -3.333 8.427 1.00 50.41 131 VAL A CA 1
ATOM 965 C C . VAL A 1 131 ? 6.590 -4.406 7.817 1.00 50.41 131 VAL A C 1
ATOM 967 O O . VAL A 1 131 ? 7.685 -4.102 7.355 1.00 50.41 131 VAL A O 1
ATOM 970 N N . ASP A 1 132 ? 6.105 -5.651 7.853 1.00 51.19 132 ASP A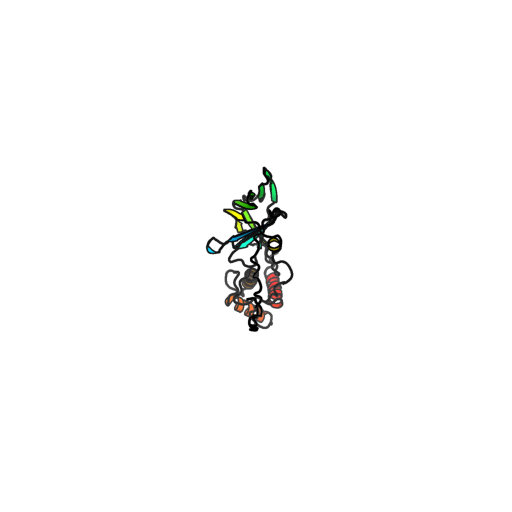 N 1
ATOM 971 C CA . ASP A 1 132 ? 6.729 -6.809 7.210 1.00 51.19 132 ASP A CA 1
ATOM 972 C C . ASP A 1 132 ? 7.244 -6.401 5.818 1.00 51.19 132 ASP A C 1
ATOM 974 O O . ASP A 1 132 ? 6.452 -6.020 4.947 1.00 51.19 132 ASP A O 1
ATOM 978 N N . ALA A 1 133 ? 8.568 -6.416 5.632 1.00 56.06 133 ALA A N 1
ATOM 979 C CA . ALA A 1 133 ? 9.189 -6.059 4.364 1.00 56.06 133 ALA A CA 1
ATOM 980 C C . ALA A 1 133 ? 8.671 -7.018 3.286 1.00 56.06 133 ALA A C 1
ATOM 982 O O . ALA A 1 133 ? 8.838 -8.237 3.380 1.00 56.06 133 ALA A O 1
ATOM 983 N N . ALA A 1 134 ? 7.991 -6.480 2.277 1.00 68.38 134 ALA A N 1
ATOM 984 C CA . ALA A 1 134 ? 7.519 -7.288 1.167 1.00 68.38 134 ALA A CA 1
ATOM 985 C C . ALA A 1 134 ? 8.681 -7.520 0.203 1.00 68.38 134 ALA A C 1
ATOM 987 O O . ALA A 1 134 ? 9.398 -6.588 -0.132 1.00 68.38 134 ALA A O 1
ATOM 988 N N . VAL A 1 135 ? 8.868 -8.748 -0.269 1.00 77.56 135 VAL A N 1
ATOM 989 C CA . VAL A 1 135 ? 9.934 -9.066 -1.225 1.00 77.56 135 VAL A CA 1
ATOM 990 C C . VAL A 1 135 ? 9.339 -9.163 -2.625 1.00 77.56 135 VAL A C 1
ATOM 992 O O . VAL A 1 135 ? 8.441 -9.969 -2.871 1.00 77.56 135 VAL A O 1
ATOM 995 N N . LEU A 1 136 ? 9.834 -8.346 -3.552 1.00 83.56 136 LEU A N 1
ATOM 996 C CA . LEU A 1 136 ? 9.477 -8.405 -4.964 1.00 83.56 136 LEU A CA 1
ATOM 997 C C . LEU A 1 136 ? 10.453 -9.321 -5.701 1.00 83.56 136 LEU A C 1
ATOM 999 O O . LEU A 1 136 ? 11.668 -9.170 -5.606 1.00 83.56 136 LEU A O 1
ATOM 1003 N N . THR A 1 137 ? 9.941 -10.295 -6.445 1.00 86.50 137 THR A N 1
ATOM 1004 C CA . THR A 1 137 ? 10.774 -11.172 -7.274 1.00 86.50 137 THR A CA 1
ATOM 1005 C C . THR A 1 137 ? 10.077 -11.457 -8.588 1.00 86.50 137 THR A C 1
ATOM 1007 O O . THR A 1 137 ? 8.884 -11.762 -8.606 1.00 86.50 137 THR A O 1
ATOM 1010 N N . GLY A 1 138 ? 10.826 -11.365 -9.680 1.00 88.94 138 GLY A N 1
ATOM 1011 C CA . GLY A 1 138 ? 10.354 -11.683 -11.017 1.00 88.94 138 GLY A CA 1
ATOM 1012 C C . GLY A 1 138 ? 10.699 -10.621 -12.050 1.00 88.94 138 GLY A C 1
ATOM 1013 O O . GLY A 1 138 ? 11.252 -9.565 -11.748 1.00 88.94 138 GLY A O 1
ATOM 1014 N N . LEU A 1 139 ? 10.321 -10.932 -13.288 1.00 90.94 139 LEU A N 1
ATOM 1015 C CA . LEU A 1 139 ? 10.541 -10.094 -14.455 1.00 90.94 139 LEU A CA 1
ATOM 1016 C C . LEU A 1 139 ? 9.225 -9.439 -14.882 1.00 90.94 139 LEU A C 1
ATOM 1018 O O . LEU A 1 139 ? 8.293 -10.117 -15.322 1.00 90.94 139 LEU A O 1
ATOM 1022 N N . PHE A 1 140 ? 9.160 -8.116 -14.791 1.00 91.88 140 PHE A N 1
ATOM 1023 C CA . PHE A 1 140 ? 7.962 -7.329 -15.059 1.00 91.88 140 PHE A CA 1
ATOM 1024 C C . PHE A 1 140 ? 8.165 -6.435 -16.284 1.00 91.88 140 PHE A C 1
ATOM 1026 O O . PHE A 1 140 ? 9.152 -5.711 -16.392 1.00 91.88 140 PHE A O 1
ATOM 1033 N N . ASN A 1 141 ? 7.196 -6.459 -17.202 1.00 93.06 141 ASN A N 1
ATOM 1034 C CA . ASN A 1 141 ? 7.150 -5.574 -18.365 1.00 93.06 141 ASN A CA 1
ATOM 1035 C C . ASN A 1 141 ? 6.137 -4.458 -18.098 1.00 93.06 141 ASN A C 1
ATOM 1037 O O . ASN A 1 141 ? 4.931 -4.690 -18.174 1.00 93.06 141 ASN A O 1
ATOM 1041 N N . LEU A 1 142 ? 6.620 -3.260 -17.787 1.00 92.75 142 LEU A N 1
ATOM 1042 C CA . LEU A 1 142 ? 5.784 -2.108 -17.484 1.00 92.75 142 LEU A CA 1
ATOM 1043 C C . LEU A 1 142 ? 5.625 -1.245 -18.748 1.00 92.75 142 LEU A C 1
ATOM 1045 O O . LEU A 1 142 ? 6.602 -0.639 -19.205 1.00 92.75 142 LEU A O 1
ATOM 1049 N N . PRO A 1 143 ? 4.424 -1.175 -19.350 1.00 91.06 143 PRO A N 1
ATOM 1050 C CA . PRO A 1 143 ? 4.163 -0.243 -20.440 1.00 91.06 143 PRO A CA 1
ATOM 1051 C C . PRO A 1 143 ? 4.262 1.220 -19.972 1.00 91.06 143 PRO A C 1
ATOM 1053 O O . PRO A 1 143 ? 4.017 1.520 -18.797 1.00 91.06 143 PRO A O 1
ATOM 1056 N N . PRO A 1 144 ? 4.600 2.147 -20.886 1.00 90.38 144 PRO A N 1
ATOM 1057 C CA . PRO A 1 144 ? 4.641 3.567 -20.575 1.00 90.38 144 PRO A CA 1
ATOM 1058 C C . PRO A 1 144 ? 3.229 4.110 -20.332 1.00 90.38 144 PRO A C 1
ATOM 1060 O O . PRO A 1 144 ? 2.281 3.751 -21.036 1.00 90.38 144 PRO A O 1
ATOM 1063 N N . VAL A 1 145 ? 3.100 5.016 -19.368 1.00 87.19 145 VAL A N 1
ATOM 1064 C CA . VAL A 1 145 ? 1.858 5.745 -19.072 1.00 87.19 145 VAL A CA 1
ATOM 1065 C C . VAL A 1 145 ? 2.077 7.254 -19.191 1.00 87.19 145 VAL A C 1
ATOM 1067 O O . VAL A 1 145 ? 3.214 7.715 -19.268 1.00 87.19 145 VAL A O 1
ATOM 1070 N N . SER A 1 146 ? 0.996 8.037 -19.256 1.00 80.06 146 SER A N 1
ATOM 1071 C CA . SER A 1 146 ? 1.104 9.500 -19.261 1.00 80.06 146 SER A CA 1
ATOM 1072 C C . SER A 1 146 ? 1.606 10.024 -17.912 1.00 80.06 146 SER A C 1
ATOM 1074 O O . SER A 1 146 ? 1.356 9.417 -16.872 1.00 80.06 146 SER A O 1
ATOM 1076 N N . ASP A 1 147 ? 2.238 11.198 -17.913 1.00 69.12 147 ASP A N 1
ATOM 1077 C CA . ASP A 1 147 ? 2.729 11.841 -16.683 1.00 69.12 147 ASP A CA 1
ATOM 1078 C C . ASP A 1 147 ? 1.601 12.114 -15.671 1.00 69.12 147 ASP A C 1
ATOM 1080 O O . ASP A 1 147 ? 1.821 12.075 -14.465 1.00 69.12 147 ASP A O 1
ATOM 1084 N N . GLN A 1 148 ? 0.367 12.320 -16.146 1.00 67.56 148 GLN A N 1
ATOM 1085 C CA . GLN A 1 148 ? -0.818 12.438 -15.286 1.00 67.56 148 GLN A CA 1
ATOM 1086 C C . GLN A 1 148 ? -1.062 11.156 -14.479 1.00 67.56 148 GLN A C 1
ATOM 1088 O O . GLN A 1 148 ? -1.259 11.223 -13.275 1.00 67.56 148 GLN A O 1
ATOM 1093 N N . LEU A 1 149 ? -0.943 9.986 -15.114 1.00 66.94 149 LEU A N 1
ATOM 1094 C CA . LEU A 1 149 ? -1.051 8.688 -14.436 1.00 66.94 149 LEU A CA 1
ATOM 1095 C C . LEU A 1 149 ? 0.170 8.367 -13.562 1.00 66.94 149 LEU A C 1
ATOM 1097 O O . LEU A 1 149 ? 0.132 7.412 -12.793 1.00 66.94 149 LEU A O 1
ATOM 1101 N N . CYS A 1 150 ? 1.245 9.145 -13.691 1.00 68.06 150 CYS A N 1
ATOM 1102 C CA . CYS A 1 150 ? 2.439 9.048 -12.863 1.00 68.06 150 CYS A CA 1
ATOM 1103 C C . CYS A 1 150 ? 2.356 9.904 -11.594 1.00 68.06 150 CYS A C 1
ATOM 1105 O O . CYS A 1 150 ? 2.929 9.549 -10.567 1.00 68.06 150 CYS A O 1
ATOM 1107 N N . GLY A 1 151 ? 1.628 11.022 -11.666 1.00 55.34 151 GLY A N 1
ATOM 1108 C CA . GLY A 1 151 ? 1.385 11.937 -10.551 1.00 55.34 151 GLY A CA 1
ATOM 1109 C C . GLY A 1 151 ? 0.331 11.455 -9.555 1.00 55.34 151 GLY A C 1
ATOM 1110 O O . GLY A 1 151 ? 0.293 11.970 -8.443 1.00 55.34 151 GLY A O 1
ATOM 1111 N N . ASP A 1 152 ? -0.461 10.438 -9.902 1.00 52.75 152 ASP A N 1
ATOM 1112 C CA . ASP A 1 152 ? -1.518 9.892 -9.043 1.00 52.75 152 ASP A CA 1
ATOM 1113 C C . ASP A 1 152 ? -1.002 8.836 -8.050 1.00 52.75 152 ASP A C 1
ATOM 1115 O O . ASP A 1 152 ? -1.680 7.861 -7.712 1.00 52.75 152 ASP A O 1
ATOM 1119 N N . ALA A 1 153 ? 0.169 9.088 -7.461 1.00 46.94 153 ALA A N 1
ATOM 1120 C CA . ALA A 1 153 ?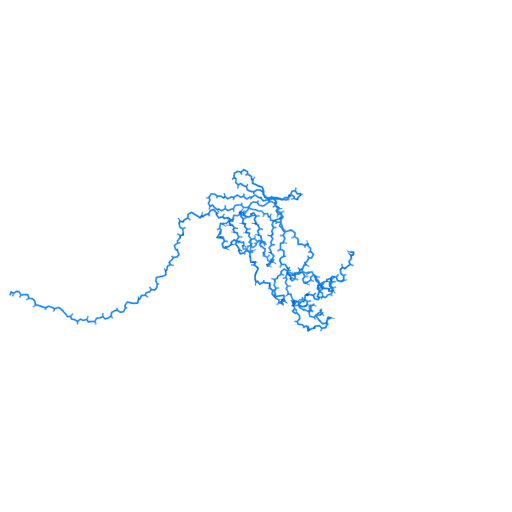 0.219 8.918 -6.021 1.00 46.94 153 ALA A CA 1
ATOM 1121 C C . ALA A 1 153 ? -0.927 9.776 -5.472 1.00 46.94 153 ALA A C 1
ATOM 1123 O O . ALA A 1 153 ? -0.824 10.995 -5.472 1.00 46.94 153 ALA A O 1
ATOM 1124 N N . ILE A 1 154 ? -2.051 9.159 -5.100 1.00 42.38 154 ILE A N 1
ATOM 1125 C CA . ILE A 1 154 ? -3.157 9.825 -4.408 1.00 42.38 154 ILE A CA 1
ATOM 1126 C C . ILE A 1 154 ? -2.540 10.562 -3.203 1.00 42.38 154 ILE A C 1
ATOM 1128 O O . ILE A 1 154 ? -2.234 9.974 -2.164 1.00 42.38 154 ILE A O 1
ATOM 1132 N N . GLU A 1 155 ? -2.257 11.848 -3.375 1.00 47.94 155 GLU A N 1
ATOM 1133 C CA . GLU A 1 155 ? -1.567 12.699 -2.420 1.00 47.94 155 GLU A CA 1
ATOM 1134 C C . GLU A 1 155 ? -2.415 13.953 -2.220 1.00 47.94 155 GLU A C 1
ATOM 1136 O O . GLU A 1 155 ? -2.603 14.772 -3.116 1.00 47.94 155 GLU A O 1
ATOM 1141 N N . ALA A 1 156 ? -2.844 14.113 -0.970 1.00 39.91 156 ALA A N 1
ATOM 1142 C CA . ALA A 1 156 ? -2.799 15.395 -0.277 1.00 39.91 156 ALA A CA 1
ATOM 1143 C C . ALA A 1 156 ? -3.989 16.364 -0.368 1.00 39.91 156 ALA A C 1
ATOM 1145 O O . ALA A 1 156 ? -3.780 17.555 -0.149 1.00 39.91 156 ALA A O 1
ATOM 1146 N N . ASN A 1 157 ? -5.243 15.910 -0.527 1.00 37.16 157 ASN A N 1
ATOM 1147 C CA . ASN A 1 157 ? -6.350 16.760 -0.036 1.00 37.16 157 ASN A CA 1
ATOM 1148 C C . ASN A 1 157 ? -7.605 16.094 0.531 1.00 37.16 157 ASN A C 1
ATOM 1150 O O . ASN A 1 157 ? -8.606 16.759 0.780 1.00 37.16 157 ASN A O 1
ATOM 1154 N N . GLN A 1 158 ? -7.536 14.810 0.846 1.00 45.78 158 GLN A N 1
ATOM 1155 C CA . GLN A 1 158 ? -8.446 14.227 1.818 1.00 45.78 158 GLN A CA 1
ATOM 1156 C C . GLN A 1 158 ? -7.565 13.477 2.801 1.00 45.78 158 GLN A C 1
ATOM 1158 O O . GLN A 1 158 ? -7.181 12.340 2.552 1.00 45.78 158 GLN A O 1
ATOM 1163 N N . ARG A 1 159 ? -7.212 14.123 3.925 1.00 45.53 159 ARG A N 1
ATOM 1164 C CA . ARG A 1 159 ? -7.067 13.348 5.163 1.00 45.53 159 ARG A CA 1
ATOM 1165 C C . ARG A 1 159 ? -8.381 12.584 5.232 1.00 45.53 159 ARG A C 1
ATOM 1167 O O . ARG A 1 159 ? -9.400 13.267 5.343 1.00 45.53 159 ARG A O 1
ATOM 1174 N N . PRO A 1 160 ? -8.411 11.255 5.062 1.00 51.50 160 PRO A N 1
ATOM 1175 C CA . PRO A 1 160 ? -9.670 10.571 5.232 1.00 51.50 160 PRO A CA 1
ATOM 1176 C C . PRO A 1 160 ? -10.029 10.872 6.675 1.00 51.50 160 PRO A C 1
ATOM 1178 O O . PRO A 1 160 ? -9.209 10.613 7.567 1.00 51.50 160 PRO A O 1
ATOM 1181 N N . GLU A 1 161 ? -11.155 11.551 6.858 1.00 57.03 161 GLU A N 1
ATOM 1182 C CA . GLU A 1 161 ? -11.756 11.771 8.158 1.00 57.03 161 GLU A CA 1
ATOM 1183 C C . GLU A 1 161 ? -11.621 10.442 8.902 1.00 57.03 161 GLU A C 1
ATOM 1185 O O . GLU A 1 161 ? -11.972 9.396 8.356 1.00 57.03 161 GLU A O 1
ATOM 1190 N N . LEU A 1 162 ? -10.919 10.440 10.042 1.00 71.44 162 LEU A N 1
ATOM 1191 C CA . LEU A 1 162 ? -10.825 9.232 10.856 1.00 71.44 162 LEU A CA 1
ATOM 1192 C C . LEU A 1 162 ? -12.263 8.976 11.293 1.00 71.44 162 LEU A C 1
ATOM 1194 O O . LEU A 1 162 ? -12.750 9.685 12.165 1.00 71.44 162 LEU A O 1
ATOM 1198 N N . ASP A 1 163 ? -12.933 8.083 10.575 1.00 86.19 163 ASP A N 1
ATOM 1199 C CA . ASP A 1 163 ? -14.322 7.662 10.731 1.00 86.19 163 ASP A CA 1
ATOM 1200 C C . ASP A 1 163 ? -14.411 6.198 10.288 1.00 86.19 163 ASP A C 1
ATOM 1202 O O . ASP A 1 163 ? -15.115 5.852 9.344 1.00 86.19 163 ASP A O 1
ATOM 1206 N N . LEU A 1 164 ? -13.611 5.341 10.930 1.00 87.75 164 LEU A N 1
ATOM 1207 C CA . LEU A 1 164 ? -13.512 3.943 10.528 1.00 87.75 164 LEU A CA 1
ATOM 1208 C C . LEU A 1 164 ? -14.733 3.151 11.007 1.00 87.75 164 LEU A C 1
ATOM 1210 O O . LEU A 1 164 ? -15.122 3.232 12.183 1.00 87.75 164 LEU A O 1
ATOM 1214 N N . ARG A 1 165 ? -15.321 2.360 10.107 1.00 92.50 165 ARG A N 1
ATOM 1215 C CA . ARG A 1 165 ? -16.594 1.655 10.316 1.00 92.50 165 ARG A CA 1
ATOM 1216 C C . ARG A 1 165 ? -16.522 0.188 9.923 1.00 92.50 165 ARG A C 1
ATOM 1218 O O . ARG A 1 165 ? -15.723 -0.243 9.098 1.00 92.50 165 ARG A O 1
ATOM 1225 N N . LYS A 1 166 ? -17.437 -0.599 10.489 1.00 91.00 166 LYS A N 1
ATOM 1226 C CA . LYS A 1 166 ? -17.602 -2.012 10.141 1.00 91.00 166 LYS A CA 1
ATOM 1227 C C . LYS A 1 166 ? -17.795 -2.201 8.635 1.00 91.00 166 LYS A C 1
ATOM 1229 O O . LYS A 1 166 ? -18.672 -1.588 8.035 1.00 91.00 166 LYS A O 1
ATOM 1234 N N . GLY A 1 167 ? -17.044 -3.147 8.075 1.00 83.44 167 GLY A N 1
ATOM 1235 C CA . GLY A 1 167 ? -17.053 -3.478 6.651 1.00 83.44 167 GLY A CA 1
ATOM 1236 C C . GLY A 1 167 ? -15.938 -2.805 5.855 1.00 83.44 167 GLY A C 1
ATOM 1237 O O . GLY A 1 167 ? -15.713 -3.192 4.712 1.00 83.44 167 GLY A O 1
ATOM 1238 N N . GLU A 1 168 ? -15.224 -1.848 6.445 1.00 80.38 168 GLU A N 1
ATOM 1239 C CA . GLU A 1 168 ? -14.086 -1.209 5.793 1.00 80.38 168 GLU A CA 1
ATOM 1240 C C . GLU A 1 168 ? -12.843 -2.093 5.806 1.00 80.38 168 GLU A C 1
ATOM 1242 O O . GLU A 1 168 ? -12.648 -2.949 6.676 1.00 80.38 168 GLU A O 1
ATOM 1247 N N . PHE A 1 169 ? -11.993 -1.861 4.811 1.00 78.00 169 PHE A N 1
ATOM 1248 C CA . PHE A 1 169 ? -10.756 -2.585 4.603 1.00 78.00 169 PHE A CA 1
ATOM 1249 C C . PHE A 1 169 ? -9.649 -1.588 4.280 1.00 78.00 169 PHE A C 1
ATOM 1251 O O . PHE A 1 169 ? -9.631 -1.011 3.197 1.00 78.00 169 PHE A O 1
ATOM 1258 N N . GLU A 1 170 ? -8.768 -1.346 5.245 1.00 71.50 170 GLU A N 1
ATOM 1259 C CA . GLU A 1 170 ? -7.776 -0.274 5.234 1.00 71.50 170 GLU A CA 1
ATOM 1260 C C . GLU A 1 170 ? -6.603 -0.579 6.183 1.00 71.50 170 GLU A C 1
ATOM 1262 O O . GLU A 1 170 ? -6.768 -1.265 7.196 1.00 71.50 170 GLU A O 1
ATOM 1267 N N . PRO A 1 171 ? -5.410 -0.006 5.956 1.00 70.31 171 PRO A N 1
ATOM 1268 C CA . PRO A 1 171 ? -4.203 -0.334 6.714 1.00 70.31 171 PRO A CA 1
ATOM 1269 C C . PRO A 1 171 ? -4.288 0.151 8.152 1.00 70.31 171 PRO A C 1
ATOM 1271 O O . PRO A 1 171 ? -3.896 -0.553 9.080 1.00 70.31 171 PRO A O 1
ATOM 1274 N N . ARG A 1 172 ? -4.887 1.334 8.327 1.00 76.38 172 ARG A N 1
ATOM 1275 C CA . ARG A 1 172 ? -5.113 2.000 9.614 1.00 76.38 172 ARG A CA 1
ATOM 1276 C C . ARG A 1 172 ? -5.954 1.153 10.566 1.00 76.38 172 ARG A C 1
ATOM 1278 O O . ARG A 1 172 ? -5.836 1.306 11.778 1.00 76.38 172 ARG A O 1
ATOM 1285 N N . ILE A 1 173 ? -6.762 0.225 10.041 1.00 86.38 173 ILE A N 1
ATOM 1286 C CA . ILE A 1 173 ? -7.525 -0.716 10.865 1.00 86.38 173 ILE A CA 1
ATOM 1287 C C . ILE A 1 173 ? -6.590 -1.689 11.589 1.00 86.38 173 ILE A C 1
ATOM 1289 O O . ILE A 1 173 ? -6.843 -1.989 12.749 1.00 86.38 173 ILE A O 1
ATOM 1293 N N . LYS A 1 174 ? -5.475 -2.122 10.985 1.00 82.88 174 LYS A N 1
ATOM 1294 C CA . LYS A 1 174 ? -4.514 -3.013 11.663 1.00 82.88 174 LYS A CA 1
ATOM 1295 C C . LYS A 1 174 ? -3.866 -2.320 12.857 1.00 82.88 174 LYS A C 1
ATOM 1297 O O . LYS A 1 174 ? -3.736 -2.929 13.912 1.00 82.88 174 LYS A O 1
ATOM 1302 N N . GLU A 1 175 ? -3.509 -1.048 12.718 1.00 81.06 175 GLU A N 1
ATOM 1303 C CA . GLU A 1 175 ? -2.957 -0.239 13.815 1.00 81.06 175 GLU A CA 1
ATOM 1304 C C . GLU A 1 175 ? -3.996 0.010 14.918 1.00 81.06 175 GLU A C 1
ATOM 1306 O O . GLU A 1 175 ? -3.705 -0.133 16.106 1.00 81.06 175 GLU A O 1
ATOM 1311 N N . LEU A 1 176 ? -5.233 0.331 14.526 1.00 89.00 176 LEU A N 1
ATOM 1312 C CA . LEU A 1 176 ? -6.367 0.463 15.438 1.00 89.00 176 LEU A CA 1
ATOM 1313 C C . LEU A 1 176 ? -6.614 -0.833 16.224 1.00 89.00 176 LEU A C 1
ATOM 1315 O O . LEU A 1 176 ? -6.745 -0.804 17.447 1.00 89.00 176 LEU A O 1
ATOM 1319 N N . GLU A 1 177 ? -6.659 -1.970 15.528 1.00 92.19 177 GLU A N 1
ATOM 1320 C CA . GLU A 1 177 ? -6.820 -3.290 16.131 1.00 92.19 177 GLU A CA 1
ATOM 1321 C C . GLU A 1 177 ? -5.644 -3.640 17.044 1.00 92.19 177 GLU A C 1
ATOM 1323 O O . GLU A 1 177 ? -5.882 -4.190 18.115 1.00 92.19 177 GLU A O 1
ATOM 1328 N N . GLN A 1 178 ? -4.409 -3.279 16.685 1.00 88.62 178 GLN A N 1
ATOM 1329 C CA . GLN A 1 178 ? -3.239 -3.483 17.542 1.00 88.62 178 GLN A CA 1
ATOM 1330 C C . GLN A 1 178 ? -3.381 -2.728 18.868 1.00 88.62 178 GLN A C 1
ATOM 1332 O O . GLN A 1 178 ? -3.285 -3.348 19.922 1.00 88.62 178 GLN A O 1
ATOM 1337 N N . MET A 1 179 ? -3.730 -1.437 18.846 1.00 90.12 179 MET A N 1
ATOM 1338 C CA . MET A 1 179 ? -3.961 -0.681 20.086 1.00 90.12 179 MET A CA 1
ATOM 1339 C C . MET A 1 179 ? -5.095 -1.279 20.933 1.00 90.12 179 MET A C 1
ATOM 1341 O O . MET A 1 179 ? -5.011 -1.303 22.160 1.00 90.12 179 MET A O 1
ATOM 1345 N N . LEU A 1 180 ? -6.166 -1.776 20.304 1.00 92.69 180 LEU A N 1
ATOM 1346 C CA . LEU A 1 180 ? -7.253 -2.451 21.021 1.00 92.69 180 LEU A CA 1
ATOM 1347 C C . LEU A 1 180 ? -6.796 -3.777 21.644 1.00 92.69 180 LEU A C 1
ATOM 1349 O O . LEU A 1 180 ? -7.267 -4.114 22.730 1.00 92.69 180 LEU A O 1
ATOM 1353 N N . VAL A 1 181 ? -5.898 -4.516 20.987 1.00 90.81 181 VAL A N 1
ATOM 1354 C CA . VAL A 1 181 ? -5.273 -5.731 21.532 1.00 90.81 181 VAL A CA 1
ATOM 1355 C C . VAL A 1 181 ? -4.390 -5.387 22.726 1.00 90.81 181 VAL A C 1
ATOM 1357 O O . VAL A 1 181 ? -4.565 -5.977 23.790 1.00 90.81 181 VAL A O 1
ATOM 1360 N N . ASP A 1 182 ? -3.518 -4.389 22.589 1.00 86.62 182 ASP A N 1
ATOM 1361 C CA . ASP A 1 182 ? -2.589 -3.958 23.643 1.00 86.62 182 ASP A CA 1
ATOM 1362 C C . ASP A 1 182 ? -3.332 -3.470 24.896 1.00 86.62 182 ASP A C 1
ATOM 1364 O O . ASP A 1 182 ? -2.897 -3.666 26.032 1.00 86.62 182 ASP A O 1
ATOM 1368 N N . LEU A 1 183 ? -4.501 -2.859 24.696 1.00 89.19 183 LEU A N 1
ATOM 1369 C CA . LEU A 1 183 ? -5.389 -2.410 25.764 1.00 89.19 183 LEU A CA 1
ATOM 1370 C C . LEU A 1 183 ? -6.331 -3.505 26.295 1.00 89.19 183 LEU A C 1
ATOM 1372 O O . LEU A 1 183 ? -7.046 -3.264 27.270 1.00 89.19 183 LEU A O 1
ATOM 1376 N N . GLY A 1 184 ? -6.349 -4.689 25.679 1.00 91.81 184 GLY A N 1
ATOM 1377 C CA . GLY A 1 184 ? -7.178 -5.827 26.084 1.00 91.81 184 GLY A CA 1
ATOM 1378 C C . GLY A 1 184 ? -8.653 -5.746 25.670 1.00 91.81 184 GLY A C 1
ATOM 1379 O O . GLY A 1 184 ? -9.460 -6.546 26.140 1.00 91.81 184 GLY A O 1
ATOM 1380 N N . TYR A 1 185 ? -9.026 -4.810 24.793 1.00 94.00 185 TYR A N 1
ATOM 1381 C CA . TYR A 1 185 ? -10.383 -4.700 24.236 1.00 94.00 185 TYR A CA 1
ATOM 1382 C C . TYR A 1 185 ? -10.628 -5.657 23.066 1.00 94.00 185 TYR A C 1
ATOM 1384 O O . TYR A 1 185 ? -11.777 -5.957 22.743 1.00 94.00 185 TYR A O 1
ATOM 1392 N N . LEU A 1 186 ? -9.567 -6.143 22.419 1.00 94.88 186 LEU A N 1
ATOM 1393 C CA . LEU A 1 186 ? -9.661 -7.048 21.281 1.00 94.88 186 LEU A CA 1
ATOM 1394 C C . LEU A 1 186 ? -8.780 -8.284 21.498 1.00 94.88 186 LEU A C 1
ATOM 1396 O O . LEU A 1 186 ? -7.584 -8.181 21.720 1.00 94.88 186 LEU A O 1
ATOM 1400 N N . ALA A 1 187 ? -9.371 -9.474 21.401 1.00 91.69 187 ALA A N 1
ATOM 1401 C CA . ALA A 1 187 ? -8.672 -10.748 21.596 1.00 91.69 187 ALA A CA 1
ATOM 1402 C C . ALA A 1 187 ? -8.525 -11.511 20.268 1.00 91.69 187 ALA A C 1
ATOM 1404 O O . ALA A 1 187 ? -9.106 -12.581 20.072 1.00 91.69 187 ALA A O 1
ATOM 1405 N N . ARG A 1 188 ? -7.804 -10.924 19.306 1.00 88.69 188 ARG A N 1
ATOM 1406 C CA . ARG A 1 188 ? -7.446 -11.569 18.030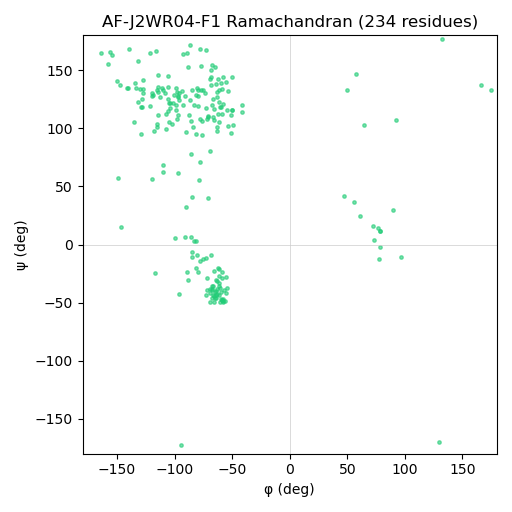 1.00 88.69 188 ARG A CA 1
ATOM 1407 C C . ARG A 1 188 ? -6.194 -10.940 17.432 1.00 88.69 188 ARG A C 1
ATOM 1409 O O . ARG A 1 188 ? -5.831 -9.831 17.798 1.00 88.69 188 ARG A O 1
ATOM 1416 N N . ARG A 1 189 ? -5.596 -11.614 16.445 1.00 85.06 189 ARG A N 1
ATOM 1417 C CA . ARG A 1 189 ? -4.545 -11.010 15.618 1.00 85.06 189 ARG A CA 1
ATOM 1418 C C . ARG A 1 189 ? -5.122 -9.820 14.828 1.00 85.06 189 ARG A C 1
ATOM 1420 O O . ARG A 1 189 ? -6.167 -10.019 14.187 1.00 85.06 189 ARG A O 1
ATOM 1427 N N . PRO A 1 190 ? -4.458 -8.650 14.848 1.00 85.69 190 PRO A N 1
ATOM 1428 C CA . PRO A 1 190 ? -4.842 -7.503 14.036 1.00 85.69 190 PRO A CA 1
ATOM 1429 C C . PRO A 1 190 ? -4.847 -7.819 12.545 1.00 85.69 190 PRO A C 1
ATOM 1431 O O . PRO A 1 190 ? -4.021 -8.587 12.042 1.00 85.69 190 PRO A O 1
ATOM 1434 N N . SER A 1 191 ? -5.791 -7.213 11.844 1.00 84.00 191 SER A N 1
ATOM 1435 C CA . SER A 1 191 ? -6.032 -7.366 10.417 1.00 84.00 191 SER A CA 1
ATOM 1436 C C . SER A 1 191 ? -6.368 -6.018 9.792 1.00 84.00 191 SER A C 1
ATOM 1438 O O . SER A 1 191 ? -6.649 -5.048 10.485 1.00 84.00 191 SER A O 1
ATOM 1440 N N . TRP A 1 192 ? -6.375 -5.958 8.466 1.00 82.25 192 TRP A N 1
ATOM 1441 C CA . TRP A 1 192 ? -6.773 -4.751 7.744 1.00 82.25 192 TRP A CA 1
ATOM 1442 C C . TRP A 1 192 ? -8.297 -4.587 7.618 1.00 82.25 192 TRP A C 1
ATOM 1444 O O . TRP A 1 192 ? -8.745 -3.645 6.979 1.00 82.25 192 TRP A O 1
ATOM 1454 N N . TYR A 1 193 ? -9.110 -5.483 8.198 1.00 84.81 193 TYR A N 1
ATOM 1455 C CA . TYR A 1 193 ? -10.566 -5.502 8.012 1.00 84.81 193 TYR A CA 1
ATOM 1456 C C . TYR A 1 193 ? -11.329 -5.155 9.289 1.00 84.81 193 TYR A C 1
ATOM 1458 O O . TYR A 1 193 ? -11.189 -5.818 10.318 1.00 84.81 193 TYR A O 1
ATOM 1466 N N . PHE A 1 194 ? -12.226 -4.175 9.202 1.00 88.31 194 PHE A N 1
ATOM 1467 C CA . PHE A 1 194 ? -13.043 -3.736 10.323 1.00 88.31 194 PHE A CA 1
ATOM 1468 C C . PHE A 1 194 ? -14.237 -4.677 10.497 1.00 88.31 194 PHE A C 1
ATOM 1470 O O . PHE A 1 194 ? -15.291 -4.549 9.869 1.00 88.31 194 PHE A O 1
ATOM 1477 N N . THR A 1 195 ? -14.085 -5.662 11.377 1.00 92.44 195 THR A N 1
ATOM 1478 C CA . THR A 1 195 ? -15.140 -6.644 11.662 1.00 92.44 195 THR A CA 1
ATOM 1479 C C . THR A 1 195 ? -16.113 -6.158 12.741 1.00 92.44 195 THR A C 1
ATOM 1481 O O . THR A 1 195 ? -15.856 -5.201 13.465 1.00 92.44 195 THR A O 1
ATOM 1484 N N . GLY A 1 196 ? -17.211 -6.896 12.950 1.00 94.12 196 GLY A N 1
ATOM 1485 C CA . GLY A 1 196 ? -18.091 -6.661 14.104 1.00 94.12 196 GLY A CA 1
ATOM 1486 C C . GLY A 1 196 ? -17.407 -6.862 15.468 1.00 94.12 196 GLY A C 1
ATOM 1487 O O . GLY A 1 196 ? -17.866 -6.315 16.464 1.00 94.12 196 GLY A O 1
ATOM 1488 N N . LYS A 1 197 ? -16.292 -7.608 15.535 1.00 94.94 197 LYS A N 1
ATOM 1489 C CA . LYS A 1 197 ? -15.491 -7.711 16.769 1.00 94.94 197 LYS A CA 1
ATOM 1490 C C . LYS A 1 197 ? -14.736 -6.410 17.048 1.00 94.94 197 LYS A C 1
ATOM 1492 O O . LYS A 1 197 ? -14.666 -5.989 18.195 1.00 94.94 197 LYS A O 1
ATOM 1497 N N . THR A 1 198 ? -14.219 -5.780 15.998 1.00 95.12 198 THR A N 1
ATOM 1498 C CA . THR A 1 198 ? -13.531 -4.484 16.036 1.00 95.12 198 THR A CA 1
ATOM 1499 C C . THR A 1 198 ? -14.494 -3.382 16.480 1.00 95.12 198 THR A C 1
ATOM 1501 O O . THR A 1 198 ? -14.197 -2.645 17.414 1.00 95.12 198 THR A O 1
ATOM 1504 N N . GLU A 1 199 ? -15.702 -3.356 15.905 1.00 96.75 199 GLU A N 1
ATOM 1505 C CA . GLU A 1 199 ? -16.796 -2.453 16.299 1.00 96.75 199 GLU A CA 1
ATOM 1506 C C . GLU A 1 199 ? -17.143 -2.591 17.787 1.00 96.75 199 GLU A C 1
ATOM 1508 O O . GLU A 1 199 ? -17.211 -1.600 18.514 1.00 96.75 199 GLU A O 1
ATOM 1513 N N . ALA A 1 200 ? -17.311 -3.829 18.264 1.00 96.31 200 ALA A N 1
ATOM 1514 C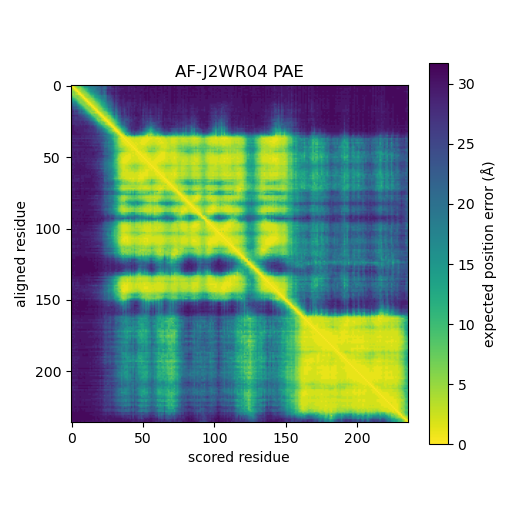 CA . ALA A 1 200 ? -17.616 -4.103 19.664 1.00 96.31 200 ALA A CA 1
ATOM 1515 C C . ALA A 1 200 ? -16.480 -3.674 20.609 1.00 96.31 200 ALA A C 1
ATOM 1517 O O . ALA A 1 200 ? -16.753 -3.108 21.669 1.00 96.31 200 ALA A O 1
ATOM 1518 N N . ALA A 1 201 ? -15.223 -3.899 20.220 1.00 96.31 201 ALA A N 1
ATOM 1519 C CA . ALA A 1 201 ? -14.050 -3.486 20.988 1.00 96.31 201 ALA A CA 1
ATOM 1520 C C . ALA A 1 201 ? -13.959 -1.955 21.108 1.00 96.31 201 ALA A C 1
ATOM 1522 O O . ALA A 1 201 ? -13.748 -1.429 22.201 1.00 96.31 201 ALA A O 1
ATOM 1523 N N . ILE A 1 202 ? -14.204 -1.224 20.016 1.00 96.19 202 ILE A N 1
ATOM 1524 C CA . ILE A 1 202 ? -14.249 0.247 20.020 1.00 96.19 202 ILE A CA 1
ATOM 1525 C C . ILE A 1 202 ? -15.403 0.745 20.878 1.00 96.19 202 ILE A C 1
ATOM 1527 O O . ILE A 1 202 ? -15.215 1.621 21.718 1.00 96.19 202 ILE A O 1
ATOM 1531 N N . ALA A 1 203 ? -16.588 0.156 20.720 1.00 96.50 203 ALA A N 1
ATOM 1532 C CA . ALA A 1 203 ? -17.754 0.489 21.522 1.00 96.50 203 ALA A CA 1
ATOM 1533 C C . ALA A 1 203 ? -17.475 0.292 23.022 1.00 96.50 203 ALA A C 1
ATOM 1535 O O . ALA A 1 203 ? -17.904 1.113 23.837 1.00 96.50 203 ALA A O 1
ATOM 1536 N N . GLN A 1 204 ? -16.748 -0.765 23.392 1.00 96.19 204 GLN A N 1
ATOM 1537 C CA . GLN A 1 204 ? -16.331 -1.028 24.767 1.00 96.19 204 GLN A CA 1
ATOM 1538 C C . GLN A 1 204 ? -15.312 0.004 25.263 1.00 96.19 204 GLN A C 1
ATOM 1540 O O . GLN A 1 204 ? -15.491 0.543 26.355 1.00 96.19 204 GLN A O 1
ATOM 1545 N N . PHE A 1 205 ? -14.295 0.325 24.461 1.00 95.62 205 PHE A N 1
ATOM 1546 C CA . PHE A 1 205 ? -13.324 1.367 24.788 1.00 95.62 205 PHE A CA 1
ATOM 1547 C C . PHE A 1 205 ? -14.003 2.727 24.988 1.00 95.62 205 PHE A C 1
ATOM 1549 O O . PHE A 1 205 ? -13.796 3.369 26.013 1.00 95.62 205 PHE A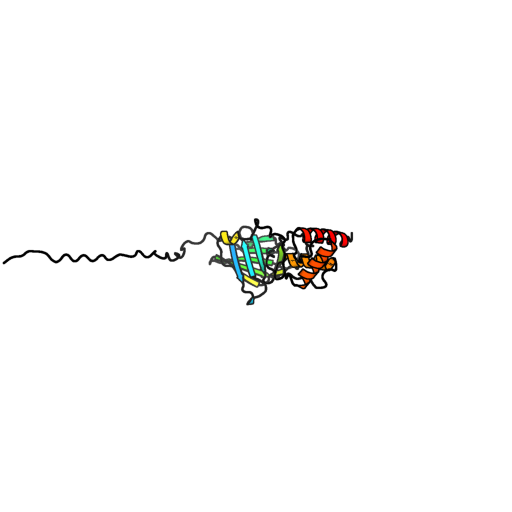 O 1
ATOM 1556 N N . GLN A 1 206 ? -14.888 3.125 24.070 1.00 96.56 206 GLN A N 1
ATOM 1557 C CA . GLN A 1 206 ? -15.672 4.359 24.157 1.00 96.56 206 GLN A CA 1
ATOM 1558 C C . GLN A 1 206 ? -16.477 4.445 25.457 1.00 96.56 206 GLN A C 1
ATOM 1560 O O . GLN A 1 206 ? -16.488 5.493 26.097 1.00 96.56 206 GLN A O 1
ATOM 1565 N N . ARG A 1 207 ? -17.098 3.339 25.896 1.00 95.56 207 ARG A N 1
ATOM 1566 C CA . ARG A 1 207 ? -17.781 3.292 27.203 1.00 95.56 207 ARG A CA 1
ATOM 1567 C C . ARG A 1 207 ? -16.807 3.507 28.355 1.00 95.56 207 ARG A C 1
ATOM 1569 O O . ARG A 1 207 ? -17.133 4.241 29.280 1.00 95.56 207 ARG A O 1
ATOM 1576 N N . ALA A 1 208 ? -15.630 2.886 28.298 1.00 93.00 208 ALA A N 1
ATOM 1577 C CA . ALA A 1 208 ? -14.627 2.986 29.354 1.00 93.00 208 ALA A CA 1
ATOM 1578 C C . ALA A 1 208 ? -14.097 4.420 29.539 1.00 93.00 208 ALA A C 1
ATOM 1580 O O . ALA A 1 208 ? -13.794 4.816 30.660 1.00 93.00 208 ALA A O 1
ATOM 1581 N N . ILE A 1 209 ? -14.041 5.213 28.465 1.00 91.75 209 ILE A N 1
ATOM 1582 C CA . ILE A 1 209 ? -13.632 6.630 28.500 1.00 91.75 209 ILE A CA 1
ATOM 1583 C C . ILE A 1 209 ? -14.802 7.612 28.695 1.00 91.75 209 ILE A C 1
ATOM 1585 O O . ILE A 1 209 ? -14.604 8.821 28.585 1.00 91.75 209 ILE A O 1
ATOM 1589 N N . GLY A 1 210 ? -16.023 7.121 28.941 1.00 91.38 210 GLY A N 1
ATOM 1590 C CA . GLY A 1 210 ? -17.214 7.959 29.129 1.00 91.38 210 GLY A CA 1
ATOM 1591 C C . GLY A 1 210 ? -17.750 8.628 27.855 1.00 91.38 210 GLY A C 1
ATOM 1592 O O . GLY A 1 210 ? -18.548 9.558 27.948 1.00 91.38 210 GLY A O 1
ATOM 1593 N N . SER A 1 211 ? -17.335 8.172 26.671 1.00 91.56 211 SER A N 1
ATOM 1594 C CA . SER A 1 211 ? -17.840 8.643 25.376 1.00 91.56 211 SER A CA 1
ATOM 1595 C C . SER A 1 211 ? -19.064 7.835 24.922 1.00 91.56 211 SER A C 1
ATOM 1597 O O . SER A 1 211 ? -19.358 6.742 25.418 1.00 91.56 211 SER A O 1
ATOM 1599 N N . LYS A 1 212 ? -19.796 8.357 23.928 1.00 91.94 212 LYS A N 1
ATOM 1600 C CA . LYS A 1 212 ? -20.897 7.620 23.297 1.00 91.94 212 LYS A CA 1
ATOM 1601 C C . LYS A 1 212 ? -20.346 6.363 22.618 1.00 91.94 212 LYS A C 1
ATOM 1603 O O . LYS A 1 212 ? -19.447 6.439 21.793 1.00 91.94 212 LYS A O 1
ATOM 1608 N N . SER A 1 213 ? -20.926 5.214 22.950 1.00 93.62 213 SER A N 1
ATOM 1609 C CA . SER A 1 213 ? -20.547 3.899 22.424 1.00 93.62 213 SER A CA 1
ATOM 1610 C C . SER A 1 213 ? -21.101 3.681 21.013 1.00 93.62 213 SER A C 1
ATOM 1612 O O . SER A 1 213 ? -22.071 2.949 20.823 1.00 93.62 213 SER A O 1
ATOM 1614 N N . THR A 1 214 ? -20.550 4.396 20.037 1.00 94.19 214 THR A N 1
ATOM 1615 C CA . THR A 1 214 ? -20.963 4.326 18.629 1.00 94.19 214 THR A CA 1
ATOM 1616 C C . THR A 1 214 ? -20.385 3.108 17.915 1.00 94.19 214 THR A C 1
ATOM 1618 O O . THR A 1 214 ? -20.957 2.686 16.917 1.00 94.19 214 THR A O 1
ATOM 1621 N N . GLY A 1 215 ? -19.269 2.554 18.405 1.00 92.94 215 GLY A N 1
ATOM 1622 C CA . GLY A 1 215 ? -18.513 1.499 17.720 1.00 92.94 215 GLY A CA 1
ATOM 1623 C C . GLY A 1 215 ? -17.717 1.995 16.509 1.00 92.94 215 GLY A C 1
ATO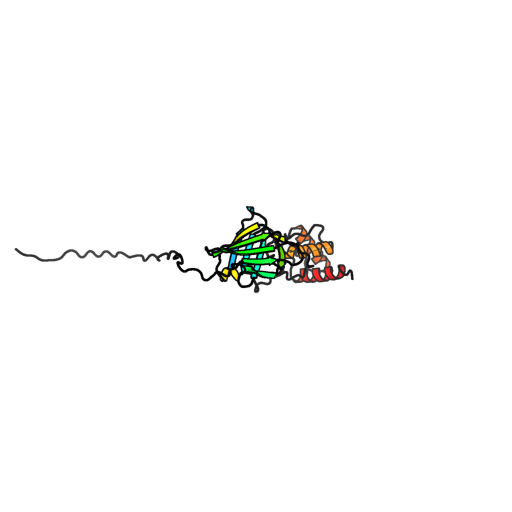M 1624 O O . GLY A 1 215 ? -17.085 1.199 15.822 1.00 92.94 215 GLY A O 1
ATOM 1625 N N . VAL A 1 216 ? -17.735 3.305 16.264 1.00 93.88 216 VAL A N 1
ATOM 1626 C CA . VAL A 1 216 ? -17.071 3.978 15.147 1.00 93.88 216 VAL A CA 1
ATOM 1627 C C . VAL A 1 216 ? -15.740 4.544 15.625 1.00 93.88 216 VAL A C 1
ATOM 1629 O O . VAL A 1 216 ? -15.698 5.211 16.659 1.00 93.88 216 VAL A O 1
ATOM 1632 N N . ALA A 1 217 ? -14.657 4.294 14.892 1.00 90.62 217 ALA A N 1
ATOM 1633 C CA . ALA A 1 217 ? -13.341 4.838 15.221 1.00 90.62 217 ALA A CA 1
ATOM 1634 C C . ALA A 1 217 ? -13.180 6.237 14.614 1.00 90.62 217 ALA A C 1
ATOM 1636 O O . ALA A 1 217 ? -12.528 6.417 13.583 1.00 90.62 217 ALA A O 1
ATOM 1637 N N . ASP A 1 218 ? -13.796 7.217 15.276 1.00 89.31 218 ASP A N 1
ATOM 1638 C CA . ASP A 1 218 ? -13.649 8.624 14.922 1.00 89.31 218 ASP A CA 1
ATOM 1639 C C . ASP A 1 218 ? -12.315 9.230 15.413 1.00 89.31 218 ASP A C 1
ATOM 1641 O O . ASP A 1 218 ? -11.591 8.638 16.223 1.00 89.31 218 ASP A O 1
ATOM 1645 N N . ALA A 1 219 ? -11.972 10.433 14.944 1.00 84.12 219 ALA A N 1
ATOM 1646 C CA . ALA A 1 219 ? -10.733 11.117 15.324 1.00 84.12 219 ALA A CA 1
ATOM 1647 C C . ALA A 1 219 ? -10.561 11.280 16.850 1.00 84.12 219 ALA A C 1
ATOM 1649 O O . ALA A 1 219 ? -9.446 11.147 17.362 1.00 84.12 219 ALA A O 1
ATOM 1650 N N . GLU A 1 220 ? -11.647 11.540 17.586 1.00 85.81 220 GLU A N 1
ATOM 1651 C CA . GLU A 1 220 ? -11.616 11.677 19.048 1.00 85.81 220 GLU A CA 1
ATOM 1652 C C . GLU A 1 220 ? -11.324 10.330 19.721 1.00 85.81 220 GLU A C 1
ATOM 1654 O O . GLU A 1 220 ? -10.430 10.226 20.567 1.00 85.81 220 GLU A O 1
ATOM 1659 N N . THR A 1 221 ? -12.060 9.293 19.323 1.00 90.62 221 THR A N 1
ATOM 1660 C CA . THR A 1 221 ? -11.938 7.931 19.841 1.00 90.62 221 THR A CA 1
ATOM 1661 C C . THR A 1 221 ? -10.525 7.419 19.630 1.00 90.62 221 THR A C 1
ATOM 1663 O O . THR A 1 221 ? -9.887 6.952 20.574 1.00 90.62 221 THR A O 1
ATOM 1666 N N . VAL A 1 222 ? -10.001 7.557 18.413 1.00 87.62 222 VAL A N 1
ATOM 1667 C CA . VAL A 1 222 ? -8.660 7.086 18.080 1.00 87.62 222 VAL A CA 1
ATOM 1668 C C . VAL A 1 222 ? -7.584 7.898 18.810 1.00 87.62 222 VAL A C 1
ATOM 1670 O O . VAL A 1 222 ? -6.622 7.323 19.321 1.00 87.62 222 VAL A O 1
ATOM 1673 N N . GLY A 1 223 ? -7.764 9.217 18.947 1.00 82.38 223 GLY A N 1
ATOM 1674 C CA . GLY A 1 223 ? -6.869 10.065 19.738 1.00 82.38 223 GLY A CA 1
ATOM 1675 C C . GLY A 1 223 ? -6.769 9.612 21.199 1.00 82.38 223 GLY A C 1
ATOM 1676 O O . GLY A 1 223 ? -5.666 9.444 21.727 1.00 82.38 223 GLY A O 1
ATOM 1677 N N . LYS A 1 224 ? -7.910 9.334 21.839 1.00 87.00 224 LYS A N 1
ATOM 1678 C CA . LYS A 1 224 ? -7.963 8.824 23.220 1.00 87.00 224 LYS A CA 1
ATOM 1679 C C . LYS A 1 224 ? -7.391 7.412 23.342 1.00 87.00 224 LYS A C 1
ATOM 1681 O O . LYS A 1 224 ? -6.696 7.117 24.318 1.00 87.00 224 LYS A O 1
ATOM 1686 N N . LEU A 1 225 ? -7.653 6.551 22.360 1.00 87.31 225 LEU A N 1
ATOM 1687 C CA . LEU A 1 225 ? -7.113 5.193 22.310 1.00 87.31 225 LEU A CA 1
ATOM 1688 C C . LEU A 1 225 ? -5.584 5.230 22.289 1.00 87.31 225 LEU A C 1
ATOM 1690 O O . LEU A 1 225 ? -4.947 4.575 23.110 1.00 87.31 225 LEU A O 1
ATOM 1694 N N . ARG A 1 226 ? -5.007 6.092 21.443 1.00 82.94 226 ARG A N 1
ATOM 1695 C CA . ARG A 1 226 ? -3.560 6.303 21.345 1.00 82.94 226 ARG A CA 1
ATOM 1696 C C . ARG A 1 226 ? -2.952 6.761 22.663 1.00 82.94 226 ARG A C 1
ATOM 1698 O O . ARG A 1 226 ? -1.949 6.209 23.098 1.00 82.94 226 ARG A O 1
ATOM 1705 N N . MET A 1 227 ? -3.559 7.757 23.309 1.00 81.69 227 MET A N 1
ATOM 1706 C CA . MET A 1 227 ? -3.088 8.235 24.613 1.00 81.69 227 MET A CA 1
ATOM 1707 C C . MET A 1 227 ? -3.122 7.122 25.664 1.00 81.69 227 MET A C 1
ATOM 1709 O O . MET A 1 227 ? -2.181 6.974 26.435 1.00 81.69 227 MET A O 1
ATOM 1713 N N . THR A 1 228 ? -4.180 6.310 25.667 1.00 83.19 228 THR A N 1
ATOM 1714 C CA . THR A 1 228 ? -4.334 5.211 26.628 1.00 83.19 228 THR A CA 1
ATOM 1715 C C . THR A 1 228 ? -3.324 4.089 26.363 1.00 83.19 228 THR A C 1
ATOM 1717 O O . THR A 1 228 ? -2.732 3.567 27.307 1.00 83.19 228 THR A O 1
ATOM 1720 N N . ALA A 1 229 ? -3.099 3.734 25.094 1.00 76.94 229 ALA A N 1
ATOM 1721 C CA . ALA A 1 229 ? -2.137 2.710 24.687 1.00 76.94 229 ALA A CA 1
ATOM 1722 C C . ALA A 1 229 ? -0.692 3.137 24.992 1.00 76.94 229 ALA A C 1
ATOM 1724 O O . ALA A 1 229 ? 0.056 2.369 25.593 1.00 76.94 229 ALA A O 1
ATOM 1725 N N . ALA A 1 230 ? -0.327 4.390 24.697 1.00 67.38 230 ALA A N 1
ATOM 1726 C CA . ALA A 1 230 ? 0.998 4.936 24.993 1.00 67.38 230 ALA A CA 1
ATOM 1727 C C . ALA A 1 230 ? 1.321 4.938 26.499 1.00 67.38 230 ALA A C 1
ATOM 1729 O O . ALA A 1 230 ? 2.454 4.676 26.889 1.00 67.38 230 ALA A O 1
ATOM 1730 N N . VAL A 1 231 ? 0.324 5.178 27.359 1.00 64.75 231 VAL A N 1
ATOM 1731 C CA . VAL A 1 231 ? 0.500 5.150 28.823 1.00 64.75 231 VAL A CA 1
ATOM 1732 C C . VAL A 1 231 ? 0.699 3.725 29.359 1.00 64.75 231 VAL A C 1
ATOM 1734 O O . VAL A 1 231 ? 1.371 3.548 30.371 1.00 64.75 231 VAL A O 1
ATOM 1737 N N . ARG A 1 232 ? 0.153 2.695 28.696 1.00 60.59 232 ARG A N 1
ATOM 1738 C CA . ARG A 1 232 ? 0.328 1.285 29.101 1.00 60.59 232 ARG A CA 1
ATOM 1739 C C . ARG A 1 232 ? 1.560 0.616 28.485 1.00 60.59 232 ARG A C 1
ATOM 1741 O O . ARG A 1 232 ? 2.060 -0.338 29.069 1.00 60.59 232 ARG A O 1
ATOM 1748 N N . GLY A 1 233 ? 2.048 1.118 27.349 1.00 51.03 233 GLY A N 1
ATOM 1749 C CA . GLY A 1 233 ? 3.235 0.624 26.640 1.00 51.03 233 GLY A CA 1
ATOM 1750 C C . GLY A 1 233 ? 4.572 1.202 27.118 1.00 51.03 233 GLY A C 1
ATOM 1751 O O . GLY A 1 233 ? 5.596 0.936 26.498 1.00 51.03 233 GLY A O 1
ATOM 1752 N N . GLY A 1 234 ? 4.585 1.988 28.201 1.00 42.34 234 GLY A N 1
ATOM 1753 C CA . GLY A 1 234 ? 5.807 2.512 28.812 1.00 42.34 234 GLY A CA 1
ATOM 1754 C C . GLY A 1 234 ? 6.644 1.418 29.481 1.00 42.34 234 GLY A C 1
ATOM 1755 O O . GLY A 1 234 ? 6.600 1.262 30.699 1.00 42.34 234 GLY A O 1
ATOM 1756 N N . SER A 1 235 ? 7.414 0.680 28.682 1.00 41.97 235 SER A N 1
ATOM 1757 C CA . SER A 1 235 ? 8.611 -0.038 29.120 1.00 41.97 235 SER A CA 1
ATOM 1758 C C . SER A 1 235 ? 9.834 0.701 28.575 1.00 41.97 235 SER A C 1
ATOM 1760 O O . SER A 1 235 ? 10.208 0.484 27.427 1.00 41.97 235 SER A O 1
ATOM 1762 N N . CYS A 1 236 ? 10.427 1.510 29.463 1.00 32.47 236 CYS A N 1
ATOM 1763 C CA . CYS A 1 236 ? 11.661 2.304 29.347 1.00 32.47 236 CYS A CA 1
ATOM 1764 C C . CYS A 1 236 ? 11.642 3.495 28.379 1.00 32.47 236 CYS A C 1
ATOM 1766 O O . CYS A 1 236 ? 11.582 3.298 27.150 1.00 32.47 236 CYS A O 1
#